Protein AF-A4IIV0-F1 (afdb_monomer)

pLDDT: mean 86.15, std 13.37, range [34.78, 98.44]

Solvent-accessible surface area (backbone atoms only — not comparable to full-atom values): 20382 Å² total; per-residue (Å²): 131,84,82,68,78,73,66,63,40,72,35,41,38,33,24,18,73,42,98,82,43,48,63,58,69,70,79,44,76,85,62,85,69,69,86,63,47,26,29,42,47,72,47,40,45,37,48,67,79,72,49,73,83,56,92,77,46,46,73,43,60,50,19,92,88,70,43,80,33,45,37,32,45,65,36,96,78,57,48,48,29,32,51,27,36,24,62,45,80,90,51,50,28,25,53,47,74,46,77,46,47,58,95,77,60,81,84,59,89,72,54,47,74,43,62,48,20,96,83,75,43,78,32,56,38,34,86,77,49,93,90,56,63,46,31,27,47,27,38,24,59,45,64,86,78,58,46,63,63,38,60,13,27,58,46,77,49,42,40,40,53,88,77,74,46,71,84,55,90,81,41,48,71,41,98,53,66,52,22,63,35,96,75,22,69,56,30,31,51,31,35,24,71,42,68,37,71,57,24,56,47,46,21,40,30,28,73,73,46,57,39,62,85,66,69,46,96,92,56,60,78,65,88,61,51,20,38,72,56,29,77,83,33,13,35,42,36,37,32,49,64,83,56,75,88,73,77,66,45,78,51,74,51,75,48,70,47,98,88,67,50,61,35,30,35,40,29,41,31,41,73,45,83,39,67,71,88,78,54,51,72,69,53,34,53,63,30,62,36,35,39,90,86,77,63,46,77,51,75,71,47,42,40,32,29,38,36,21,43,33,41,34,14,83,51,85,55,54,73,59,48,50,54,49,52,51,48,53,52,52,54,74,79,50,74,91,71,95,66,62,71,63,58,58,53,52,39,55,42,73,66,52,75,62,83,77,135

Organism: Xenopus tropicalis (NCBI:txid8364)

Nearest PDB structures (foldseek):
  4q6u-assembly1_B  TM=2.500E-01  e=9.048E-02  Mycobacterium tuberculosis CDC1551
  5n9b-assembly1_A  TM=3.183E-01  e=1.567E+00  Homo sapiens
  4h5b-assembly1_A  TM=2.742E-01  e=8.580E+00  Deinococcus radiodurans R1 = ATCC 13939 = DSM 20539

InterPro domains:
  IPR001194 cDENN domain [PF02141] (305-357)
  IPR005113 uDENN domain [PF03456] (207-270)
  IPR005113 uDENN domain [SM00800] (164-271)
  IPR023341 MABP domain [PF10240] (37-197)
  IPR023341 MABP domain [PS51498] (36-195)
  IPR037516 Tripartite DENN domain [PS50211] (187-357)
  IPR051696 DENN Domain-Containing GEFs [PTHR12296] (6-357)

Mean predicted aligned error: 12.26 Å

Secondary structure (DSSP, 8-state):
---PPPPS-SEEEEEE--TTPPBTTTGGGGS-----PEEEEEEEEEGGGTPPPPTT-EE--B-TTS-B--TTTT-TT---EEEEEEEESSSPPEEEEEEEETTTSPPPTTEEEE-B-TTS-B---S---TTPPPEEEEEEEPPTT--SSEEEEEEEEEE-GGGT--PPTTPEEEEEES---SSSPP-EEEEEEEEE-TTEEEE--EEEEEESSS--SSSPPPTTHHHHHSTT-EEEEEEETTPPPPPPEEEEEEEE-TTS-EEEEEEEEEEEEPPGGG--HHHHHHTT-B-TTT--B--SEEEEEEEEEEEEESS--HHHHHHHHHHHHHHHHS---SS-HHHHHHHHHHTSPPPP-

Sequence (357 aa):
MEEGLPKLVDYFVVAGLTPASRPLEEENRQRSIRTTELVTDVAVIVKAQGEEVPQGFTCIETTPGGHSADLNSGLLTNQQMYLCYRRGRDKPPITELGVHYDGKEPLRPGFQVIDTTPYSHSANLSSGGPGNQRAFLMFKRAPESMGLNSLGVMDICIINPSKGESTPNTFCRVDRNLNTSMFGPALFLCYKKGTAKTHSLVYEAGVLSRFPSADSETFPLPEMVATFCLPMGATIESWPINTKYHMPVFSTFVLTGASGEKVYGAAIQFHEQYPRGCLSEKQNQSLGLLSVVDKRPVTNKSVQTKKSICVLSHWPFFDVFQKFLTFIYRYSISGPHVLPIEKHISNFMFNVPFPSP

Radius of gyration: 27.71 Å; Cα contacts (8 Å, |Δi|>4): 724; chains: 1; bounding box: 72×42×78 Å

Foldseek 3Di:
DPPPAAWFFQKKFKKFDDPPWDFPVPVCPPPDPDLQFAWADKFKDFVQVVDDADPQKDKAQAFPVRHGPQLAPPAPVNRRMIMIIHGDDPHFAWQDKEKDWPPPDDDDPQKDWRQAGPVRHGQFLDNPDVPDTTMTMMIHGDDPQPAAWRKHWRDKGKDFVVVVDDADPQKDKHPDFSHPHPPDTGIIIITHIDTRGQQKTFIAMDTPDMPPRDADPVGGDDRCVNCVQPVRHKMKAKHFLPHDADDWDKDKDWDADPVRQIKIKIKTKGKDFDDPVVDDLVSCVRNVQADPPPRHGDPRITIIIMMMIMTIHSDHPRVVRVVLNVVLVVVVPDDDDPDDSVVSVCCSGPVDHDDDD

Structure (mmCIF, N/CA/C/O backbone):
data_AF-A4IIV0-F1
#
_entry.id   AF-A4IIV0-F1
#
loop_
_atom_site.group_PDB
_atom_site.id
_atom_site.type_symbol
_atom_site.label_atom_id
_atom_site.label_alt_id
_atom_site.label_comp_id
_atom_site.label_asym_id
_atom_site.label_entity_id
_atom_site.label_seq_id
_atom_site.pdbx_PDB_ins_code
_atom_site.Cartn_x
_atom_site.Cartn_y
_atom_site.Cartn_z
_atom_site.occupancy
_atom_site.B_iso_or_equiv
_atom_site.auth_seq_id
_atom_site.auth_comp_id
_atom_site.auth_asym_id
_atom_site.auth_atom_id
_atom_site.pdbx_PDB_model_num
ATOM 1 N N . MET A 1 1 ? 42.003 -8.850 -28.339 1.00 39.66 1 MET A N 1
ATOM 2 C CA . MET A 1 1 ? 40.717 -8.659 -27.648 1.00 39.66 1 MET A CA 1
ATOM 3 C C . MET A 1 1 ? 40.455 -7.167 -27.733 1.00 39.66 1 MET A C 1
ATOM 5 O O . MET A 1 1 ? 41.141 -6.420 -27.056 1.00 39.66 1 MET A O 1
ATOM 9 N N . GLU A 1 2 ? 39.658 -6.724 -28.708 1.00 37.69 2 GLU A N 1
ATOM 10 C CA . GLU A 1 2 ? 39.300 -5.303 -28.820 1.00 37.69 2 GLU A CA 1
ATOM 11 C C . GLU A 1 2 ? 38.412 -4.961 -27.622 1.00 37.69 2 GLU A C 1
ATOM 13 O O . GLU A 1 2 ? 37.275 -5.423 -27.540 1.00 37.69 2 GLU A O 1
ATOM 18 N N . GLU A 1 3 ? 38.943 -4.202 -26.664 1.00 50.22 3 GLU A N 1
ATOM 19 C CA . GLU A 1 3 ? 38.118 -3.546 -25.655 1.00 50.22 3 GLU A CA 1
ATOM 20 C C . GLU A 1 3 ? 37.252 -2.516 -26.384 1.00 50.22 3 GLU A C 1
ATOM 22 O O . GLU A 1 3 ? 37.713 -1.444 -26.776 1.00 50.22 3 GLU A O 1
ATOM 27 N N . GLY A 1 4 ? 35.999 -2.885 -26.654 1.00 62.72 4 GLY A N 1
ATOM 28 C CA . GLY A 1 4 ? 35.015 -1.958 -27.195 1.00 62.72 4 GLY A CA 1
ATOM 29 C C . GLY A 1 4 ? 34.862 -0.746 -26.276 1.00 62.72 4 GLY A C 1
ATOM 30 O O . GLY A 1 4 ? 35.022 -0.853 -25.061 1.00 62.72 4 GLY A O 1
ATOM 31 N N . LEU A 1 5 ? 34.539 0.410 -26.861 1.00 67.81 5 LEU A N 1
ATOM 32 C CA . LEU A 1 5 ? 34.273 1.646 -26.122 1.00 67.81 5 LEU A CA 1
ATOM 33 C C . LEU A 1 5 ? 33.330 1.392 -24.926 1.00 67.81 5 LEU A C 1
ATOM 35 O O . LEU A 1 5 ? 32.365 0.630 -25.069 1.00 67.81 5 LEU A O 1
ATOM 39 N N . PRO A 1 6 ? 33.571 2.033 -23.765 1.00 76.69 6 PRO A N 1
ATOM 40 C CA . PRO A 1 6 ? 32.752 1.830 -22.578 1.00 76.69 6 PRO A CA 1
ATOM 41 C C . PRO A 1 6 ? 31.295 2.193 -22.873 1.00 76.69 6 PRO A C 1
ATOM 43 O O . PRO A 1 6 ? 30.983 3.299 -23.320 1.00 76.69 6 PRO A O 1
ATOM 46 N N . LYS A 1 7 ? 30.394 1.239 -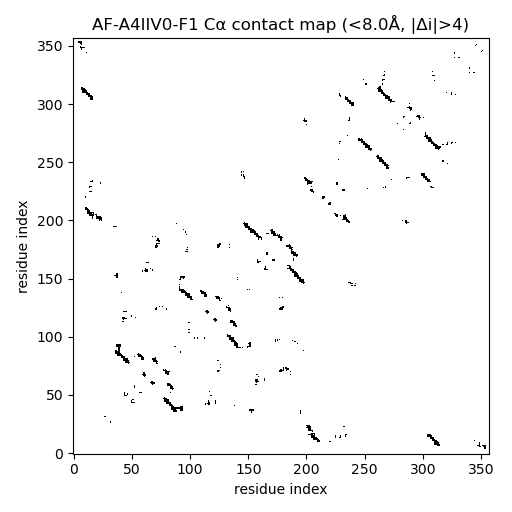22.629 1.00 83.50 7 LYS A N 1
ATOM 47 C CA . LYS A 1 7 ? 28.954 1.420 -22.827 1.00 83.50 7 LYS A CA 1
ATOM 48 C C . LYS A 1 7 ? 28.337 2.096 -21.610 1.00 83.50 7 LYS A C 1
ATOM 50 O O . LYS A 1 7 ? 28.708 1.821 -20.471 1.00 83.50 7 LYS A O 1
ATOM 55 N N . LEU A 1 8 ? 27.360 2.965 -21.863 1.00 90.00 8 LEU A N 1
ATOM 56 C CA . LEU A 1 8 ? 26.635 3.669 -20.807 1.00 90.00 8 LEU A CA 1
ATOM 57 C C . LEU A 1 8 ? 25.627 2.757 -20.093 1.00 90.00 8 LEU A C 1
ATOM 59 O O . LEU A 1 8 ? 25.415 2.897 -18.892 1.00 90.00 8 LEU A O 1
ATOM 63 N N . VAL A 1 9 ? 24.992 1.849 -20.836 1.00 93.19 9 VAL A N 1
ATOM 64 C CA . VAL A 1 9 ? 23.945 0.933 -20.369 1.00 93.19 9 VAL A CA 1
ATOM 65 C C . VAL A 1 9 ? 24.136 -0.415 -21.049 1.00 93.19 9 VAL A C 1
ATOM 67 O O . VAL A 1 9 ? 24.339 -0.479 -22.261 1.00 93.19 9 VAL A O 1
ATOM 70 N N . ASP A 1 10 ? 24.020 -1.481 -20.268 1.00 92.94 10 ASP A N 1
ATOM 71 C CA . ASP A 1 10 ? 24.164 -2.861 -20.721 1.00 92.94 10 ASP A CA 1
ATOM 72 C C . ASP A 1 10 ? 22.821 -3.451 -21.162 1.00 92.94 10 ASP A C 1
ATOM 74 O O . ASP A 1 10 ? 22.730 -4.079 -22.216 1.00 92.94 10 ASP A O 1
ATOM 78 N N . TYR A 1 11 ? 21.759 -3.186 -20.393 1.00 96.00 11 TYR A N 1
ATOM 79 C CA . TYR A 1 11 ? 20.408 -3.665 -20.684 1.00 96.00 11 TYR A CA 1
ATOM 80 C C . TYR A 1 11 ? 19.351 -2.595 -20.442 1.00 96.00 11 TYR A C 1
ATOM 82 O O . TYR A 1 11 ? 19.402 -1.862 -19.457 1.00 96.00 11 TYR A O 1
ATOM 90 N N . PHE A 1 12 ? 18.335 -2.586 -21.296 1.00 97.81 12 PHE A N 1
ATOM 91 C CA . PHE A 1 12 ? 17.024 -2.010 -21.047 1.00 97.81 12 PHE A CA 1
ATOM 92 C C . PHE A 1 12 ? 16.024 -3.151 -20.831 1.00 97.81 12 PHE A C 1
ATOM 94 O O . PHE A 1 12 ? 15.940 -4.073 -21.641 1.00 97.81 12 PHE A O 1
ATOM 101 N N . VAL A 1 13 ? 15.261 -3.108 -19.744 1.00 98.12 13 VAL A N 1
ATOM 102 C CA . VAL A 1 13 ? 14.348 -4.177 -19.324 1.00 98.12 13 VAL A CA 1
ATOM 103 C C . VAL A 1 13 ? 12.967 -3.597 -19.065 1.00 98.12 13 VAL A C 1
ATOM 105 O O . VAL A 1 13 ? 12.825 -2.577 -18.394 1.00 98.12 13 VAL A O 1
ATOM 108 N N . VAL A 1 14 ? 11.938 -4.280 -19.552 1.00 98.19 14 VAL A N 1
ATOM 109 C CA . VAL A 1 14 ? 10.550 -4.061 -19.151 1.00 98.19 14 VAL A CA 1
ATOM 110 C C . VAL A 1 14 ? 10.150 -5.217 -18.246 1.00 98.19 14 VAL A C 1
ATOM 112 O O . VAL A 1 14 ? 10.202 -6.375 -18.655 1.00 98.19 14 VAL A O 1
ATOM 115 N N . ALA A 1 15 ? 9.750 -4.917 -17.017 1.00 98.06 15 ALA A N 1
ATOM 116 C CA . ALA A 1 15 ? 9.327 -5.892 -16.021 1.00 98.06 15 ALA A CA 1
ATOM 117 C C . ALA A 1 15 ? 7.849 -5.703 -15.654 1.00 98.06 15 ALA A C 1
ATOM 119 O O . ALA A 1 15 ? 7.322 -4.586 -15.663 1.00 98.06 15 ALA A O 1
ATOM 120 N N . GLY A 1 16 ? 7.169 -6.796 -15.319 1.00 97.25 16 GLY A N 1
ATOM 121 C CA . GLY A 1 16 ? 5.756 -6.781 -14.952 1.00 97.25 16 GLY A CA 1
ATOM 122 C C . GLY A 1 16 ? 5.167 -8.179 -14.809 1.00 97.25 16 GLY A C 1
ATOM 123 O O . GLY A 1 16 ? 5.884 -9.147 -14.566 1.00 97.25 16 GLY A O 1
ATOM 124 N N . LEU A 1 17 ? 3.845 -8.271 -14.945 1.00 95.69 17 LEU A N 1
ATOM 125 C CA . LEU A 1 17 ? 3.110 -9.530 -14.874 1.00 95.69 17 LEU A CA 1
ATOM 126 C C . LEU A 1 17 ? 3.269 -10.334 -16.172 1.00 95.69 17 LEU A C 1
ATOM 128 O O . LEU A 1 17 ? 2.838 -9.878 -17.230 1.00 95.69 17 LEU A O 1
ATOM 132 N N . THR A 1 18 ? 3.819 -11.544 -16.085 1.00 94.12 18 THR A N 1
ATOM 133 C CA . THR A 1 18 ? 3.983 -12.457 -17.228 1.00 94.12 18 THR A CA 1
ATOM 134 C C . THR A 1 18 ? 2.976 -13.612 -17.168 1.00 94.12 18 THR A C 1
ATOM 136 O O . THR A 1 18 ? 2.451 -13.904 -16.094 1.00 94.12 18 THR A O 1
ATOM 139 N N . PRO A 1 19 ? 2.733 -14.339 -18.276 1.00 90.50 19 PRO A N 1
ATOM 140 C CA . PRO A 1 19 ? 1.910 -15.552 -18.246 1.00 90.50 19 PRO A CA 1
ATOM 141 C C . PRO A 1 19 ? 2.444 -16.658 -17.318 1.00 90.50 19 PRO A C 1
ATOM 143 O O . PRO A 1 19 ? 1.670 -17.500 -16.876 1.00 90.50 19 PRO A O 1
ATOM 146 N N . ALA A 1 20 ? 3.750 -16.663 -17.026 1.00 90.44 20 ALA A N 1
ATOM 147 C CA . ALA A 1 20 ? 4.394 -17.628 -16.133 1.00 90.44 20 ALA A CA 1
ATOM 148 C C . ALA A 1 20 ? 4.457 -17.159 -14.665 1.00 90.44 20 ALA A C 1
ATOM 150 O O . ALA A 1 20 ? 4.888 -17.923 -13.801 1.00 90.44 20 ALA A O 1
ATOM 151 N N . SER A 1 21 ? 4.047 -15.918 -14.377 1.00 91.94 21 SER A N 1
ATOM 152 C CA . SER A 1 21 ? 4.119 -15.329 -13.040 1.00 91.94 21 SER A CA 1
ATOM 153 C C . SER A 1 21 ? 3.216 -16.071 -12.055 1.00 91.94 21 SER A C 1
ATOM 155 O O . SER A 1 21 ? 2.009 -16.206 -12.276 1.00 91.94 21 SER A O 1
ATOM 157 N N . ARG A 1 22 ? 3.785 -16.509 -10.931 1.00 91.19 22 ARG A N 1
ATOM 158 C CA . ARG A 1 22 ? 3.051 -17.238 -9.890 1.00 91.19 22 ARG A CA 1
ATOM 159 C C . ARG A 1 22 ? 2.418 -16.276 -8.879 1.00 91.19 22 ARG A C 1
ATOM 161 O O . ARG A 1 22 ? 3.009 -15.230 -8.600 1.00 91.19 22 ARG A O 1
ATOM 168 N N . PRO A 1 23 ? 1.230 -16.584 -8.325 1.00 88.44 23 PRO A N 1
ATOM 169 C CA . PRO A 1 23 ? 0.660 -15.806 -7.230 1.00 88.44 23 PRO A CA 1
ATOM 170 C C . PRO A 1 23 ? 1.548 -15.892 -5.982 1.00 88.44 23 PRO A C 1
ATOM 172 O O . PRO A 1 23 ? 1.809 -16.981 -5.478 1.00 88.44 23 PRO A O 1
ATOM 175 N N . LEU A 1 24 ? 1.950 -14.747 -5.428 1.00 78.56 24 LEU A N 1
ATOM 176 C CA . LEU A 1 24 ? 2.744 -14.700 -4.189 1.00 78.56 24 LEU A CA 1
ATOM 177 C C . LEU A 1 24 ? 1.897 -14.967 -2.928 1.00 78.56 24 LEU A C 1
ATOM 179 O O . LEU A 1 24 ? 2.427 -15.224 -1.848 1.00 78.56 24 LEU A O 1
ATOM 183 N N . GLU A 1 25 ? 0.568 -14.916 -3.046 1.00 62.84 25 GLU A N 1
ATOM 184 C CA . GLU A 1 25 ? -0.368 -15.117 -1.932 1.00 62.84 25 GLU A CA 1
ATOM 185 C C . GLU A 1 25 ? -0.607 -16.601 -1.579 1.00 62.84 25 GLU A C 1
ATOM 187 O O . GLU A 1 25 ? -1.121 -16.890 -0.495 1.00 62.84 25 GLU A O 1
ATOM 192 N N . GLU A 1 26 ? -0.223 -17.554 -2.442 1.00 50.47 26 GLU A N 1
ATOM 193 C CA . GLU A 1 26 ? -0.433 -18.992 -2.192 1.00 50.47 26 GLU A CA 1
ATOM 194 C C . GLU A 1 26 ? 0.666 -19.635 -1.326 1.00 50.47 26 GLU A C 1
ATOM 196 O O . GLU A 1 26 ? 0.340 -20.462 -0.474 1.00 50.47 26 GLU A O 1
ATOM 201 N N . GLU A 1 27 ? 1.929 -19.204 -1.425 1.00 41.16 27 GLU A N 1
ATOM 202 C CA . GLU A 1 27 ? 3.028 -19.755 -0.605 1.00 41.16 27 GLU A CA 1
ATO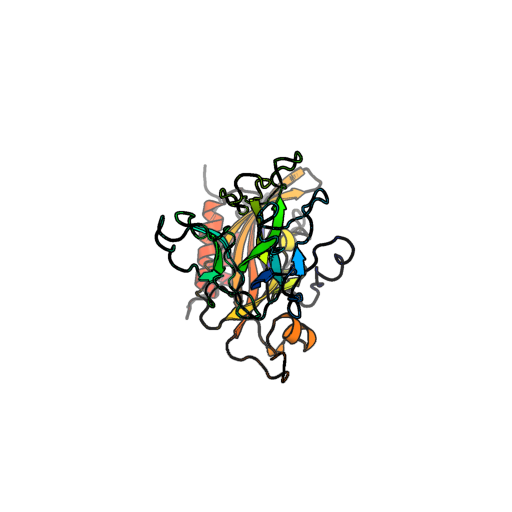M 203 C C . GLU A 1 27 ? 3.045 -19.237 0.846 1.00 41.16 27 GLU A C 1
ATOM 205 O O . GLU A 1 27 ? 3.601 -19.877 1.737 1.00 41.16 27 GLU A O 1
ATOM 210 N N . ASN A 1 28 ? 2.394 -18.104 1.133 1.00 37.72 28 ASN A N 1
ATOM 211 C CA . ASN A 1 28 ? 2.503 -17.424 2.431 1.00 37.72 28 ASN A CA 1
ATOM 212 C C . ASN A 1 28 ? 1.355 -17.704 3.418 1.00 37.72 28 ASN A C 1
ATOM 214 O O . ASN A 1 28 ? 1.280 -17.089 4.488 1.00 37.72 28 ASN A O 1
ATOM 218 N N . ARG A 1 29 ? 0.476 -18.677 3.132 1.00 42.03 29 ARG A N 1
ATOM 219 C CA . ARG A 1 29 ? -0.585 -19.090 4.077 1.00 42.03 29 ARG A CA 1
ATOM 220 C C . ARG A 1 29 ? -0.047 -19.653 5.402 1.00 42.03 29 ARG A C 1
ATOM 222 O O . ARG A 1 29 ? -0.801 -19.723 6.369 1.00 42.03 29 ARG A O 1
ATOM 229 N N . GLN A 1 30 ? 1.243 -19.990 5.483 1.00 34.78 30 GLN A N 1
ATOM 230 C CA . GLN A 1 30 ? 1.899 -20.492 6.699 1.00 34.78 30 GLN A CA 1
ATOM 231 C C . GLN A 1 30 ? 2.618 -19.430 7.552 1.00 34.78 30 GLN A C 1
ATOM 233 O O . GLN A 1 30 ? 3.097 -19.766 8.635 1.00 34.78 30 GLN A O 1
ATOM 238 N N . ARG A 1 31 ? 2.630 -18.144 7.166 1.00 35.25 31 ARG A N 1
ATOM 239 C CA . ARG A 1 31 ? 3.124 -17.043 8.023 1.00 35.25 31 ARG A CA 1
ATOM 240 C C . ARG A 1 31 ? 2.181 -15.836 8.010 1.00 35.25 31 ARG A C 1
ATOM 242 O O . ARG A 1 31 ? 2.456 -14.807 7.414 1.00 35.25 31 ARG A O 1
ATOM 249 N N . SER A 1 32 ? 1.040 -15.997 8.682 1.00 36.38 32 SER A N 1
ATOM 250 C CA . SER A 1 32 ? 0.237 -14.962 9.365 1.00 36.38 32 SER A CA 1
ATOM 251 C C . SER A 1 32 ? 0.272 -13.499 8.863 1.00 36.38 32 SER A C 1
ATOM 253 O O . SER A 1 32 ? 0.340 -12.579 9.678 1.00 36.38 32 SER A O 1
ATOM 255 N N . ILE A 1 33 ? 0.106 -13.242 7.568 1.00 38.50 33 ILE A N 1
ATOM 256 C CA . ILE A 1 33 ? -0.537 -12.005 7.109 1.00 38.50 33 ILE A CA 1
ATOM 257 C C . ILE A 1 33 ? -1.922 -12.423 6.636 1.00 38.50 33 ILE A C 1
ATOM 259 O O . ILE A 1 33 ? -2.171 -12.630 5.452 1.00 38.50 33 ILE A O 1
ATOM 263 N N . ARG A 1 34 ? -2.847 -12.599 7.591 1.00 41.34 34 ARG A N 1
ATOM 264 C CA . ARG A 1 34 ? -4.269 -12.512 7.242 1.00 41.34 34 ARG A CA 1
ATOM 265 C C . ARG A 1 34 ? -4.421 -11.185 6.505 1.00 41.34 34 ARG A C 1
ATOM 267 O O . ARG A 1 34 ? -3.873 -10.184 6.959 1.00 41.34 34 ARG A O 1
ATOM 274 N N . THR A 1 35 ? -5.118 -11.165 5.377 1.00 48.03 35 THR A N 1
ATOM 275 C CA . THR A 1 35 ? -5.593 -9.921 4.768 1.00 48.03 35 THR A CA 1
ATOM 276 C C . THR A 1 35 ? -6.444 -9.198 5.814 1.00 48.03 35 THR A C 1
ATOM 278 O O . THR A 1 35 ? -7.639 -9.468 5.917 1.00 48.03 35 THR A O 1
ATOM 281 N N . THR A 1 36 ? -5.823 -8.386 6.673 1.00 61.62 36 THR A N 1
ATOM 282 C CA . THR A 1 36 ? -6.491 -7.784 7.825 1.00 61.62 36 THR A CA 1
ATOM 283 C C . THR A 1 36 ? -7.440 -6.738 7.288 1.00 61.62 36 THR A C 1
ATOM 285 O O . THR A 1 36 ? -7.030 -5.662 6.854 1.00 61.62 36 THR A O 1
ATOM 288 N N . GLU A 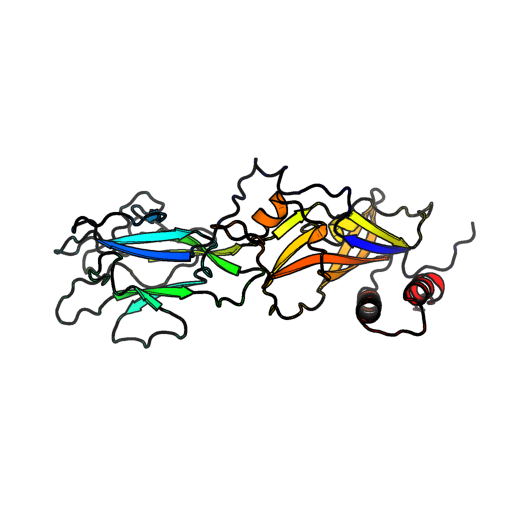1 37 ? -8.717 -7.090 7.258 1.00 76.25 37 GLU A N 1
ATOM 289 C CA . GLU A 1 37 ? -9.779 -6.136 7.010 1.00 76.25 37 GLU A CA 1
ATOM 290 C C . GLU A 1 37 ? -9.647 -4.986 8.009 1.00 76.25 37 GLU A C 1
ATOM 292 O O . GLU A 1 37 ? -9.386 -5.191 9.198 1.00 76.25 37 GLU A O 1
ATOM 297 N N . LEU A 1 38 ? -9.765 -3.762 7.508 1.00 87.62 38 LEU A N 1
ATOM 298 C CA . LEU A 1 38 ? -9.698 -2.581 8.352 1.00 87.62 38 LEU A CA 1
ATOM 299 C C . LEU A 1 38 ? -10.998 -2.452 9.136 1.00 87.62 38 LEU A C 1
ATOM 301 O O . LEU A 1 38 ? -12.050 -2.937 8.717 1.00 87.62 38 LEU A O 1
ATOM 305 N N . VAL A 1 39 ? -10.923 -1.777 10.276 1.00 92.81 39 VAL A N 1
ATOM 306 C CA . VAL A 1 39 ? -12.102 -1.449 11.067 1.00 92.81 39 VAL A CA 1
ATOM 307 C C . VAL A 1 39 ? -12.968 -0.484 10.263 1.00 92.81 39 VAL A C 1
ATOM 309 O O . VAL A 1 39 ? -12.542 0.623 9.926 1.00 92.81 39 VAL A O 1
ATOM 312 N N . THR A 1 40 ? -14.186 -0.912 9.951 1.00 91.75 40 THR A N 1
ATOM 313 C CA . THR A 1 40 ? -15.182 -0.112 9.239 1.00 91.75 40 THR A CA 1
ATOM 314 C C . THR A 1 40 ? -16.178 0.515 10.191 1.00 91.75 40 THR A C 1
ATOM 316 O O . THR A 1 40 ? -16.709 1.570 9.875 1.00 91.75 40 THR A O 1
ATOM 319 N N . ASP A 1 41 ? -16.456 -0.080 11.347 1.00 95.06 41 ASP A N 1
ATOM 320 C CA . ASP A 1 41 ? -17.429 0.473 12.288 1.00 95.06 41 ASP A CA 1
ATOM 321 C C . ASP A 1 41 ? -16.969 0.269 13.727 1.00 95.06 41 ASP A C 1
ATOM 323 O O . ASP A 1 41 ? -16.248 -0.678 14.045 1.00 95.06 41 ASP A O 1
ATOM 327 N N . VAL A 1 42 ? -17.406 1.178 14.591 1.00 97.69 42 VAL A N 1
ATOM 328 C CA . VAL A 1 42 ? -17.235 1.128 16.042 1.00 97.69 42 VAL A CA 1
ATOM 329 C C . VAL A 1 42 ? -18.576 1.441 16.689 1.00 97.69 42 VAL A C 1
ATOM 331 O O . VAL A 1 42 ? -19.352 2.226 16.148 1.00 97.69 42 VAL A O 1
ATOM 334 N N . ALA A 1 43 ? -18.851 0.815 17.824 1.00 97.44 43 ALA A N 1
ATOM 335 C CA . ALA A 1 43 ? -20.073 1.007 18.591 1.00 97.44 43 ALA A CA 1
ATOM 336 C C . ALA A 1 43 ? -19.778 0.861 20.085 1.00 97.44 43 ALA A C 1
ATOM 338 O O . ALA A 1 43 ? -18.804 0.214 20.466 1.00 97.44 43 ALA A O 1
ATOM 339 N N . VAL A 1 44 ? -20.630 1.433 20.928 1.00 97.06 44 VAL A N 1
ATOM 340 C CA . VAL A 1 44 ? -20.626 1.185 22.375 1.00 97.06 44 VAL A CA 1
ATOM 341 C C . VAL A 1 44 ? -21.878 0.396 22.717 1.00 97.06 44 VAL A C 1
ATOM 343 O O . VAL A 1 44 ? -22.942 0.699 22.180 1.00 97.06 44 VAL A O 1
ATOM 346 N N . ILE A 1 45 ? -21.739 -0.601 23.587 1.00 97.00 45 ILE A N 1
ATOM 347 C CA . ILE A 1 45 ? -22.869 -1.342 24.155 1.00 97.00 45 ILE A CA 1
ATOM 348 C C . ILE A 1 45 ? -22.900 -1.208 25.676 1.00 97.00 45 ILE A C 1
ATOM 350 O O . ILE A 1 45 ? -21.859 -0.998 26.304 1.00 97.00 45 ILE A O 1
ATOM 354 N N . VAL A 1 46 ? -24.086 -1.367 26.254 1.00 95.31 46 VAL A N 1
ATOM 355 C CA . VAL A 1 46 ? -24.369 -1.286 27.691 1.00 95.31 46 VAL A CA 1
ATOM 356 C C . VAL A 1 46 ? -24.880 -2.645 28.172 1.00 95.31 46 VAL A C 1
ATOM 358 O O . VAL A 1 46 ? -26.081 -2.926 28.153 1.00 95.31 46 VAL A O 1
ATOM 361 N N . LYS A 1 47 ? -23.968 -3.514 28.621 1.00 93.88 47 LYS A N 1
ATOM 362 C CA . LYS A 1 47 ? -24.322 -4.898 28.983 1.00 93.88 47 LYS A CA 1
ATOM 363 C C . LYS A 1 47 ? -25.282 -4.981 30.170 1.00 93.88 47 LYS A C 1
ATOM 365 O O . LYS A 1 47 ? -26.135 -5.864 30.189 1.00 93.88 47 LYS A O 1
ATOM 370 N N . ALA A 1 48 ? -25.213 -4.042 31.118 1.00 91.38 48 ALA A N 1
ATOM 371 C CA . ALA A 1 48 ? -26.126 -4.027 32.263 1.00 91.38 48 ALA A CA 1
ATOM 372 C C . ALA A 1 48 ? -27.597 -3.785 31.866 1.00 91.38 48 ALA A C 1
ATOM 374 O O . ALA A 1 48 ? -28.495 -4.083 32.648 1.00 91.38 48 ALA A O 1
ATOM 375 N N . GLN A 1 49 ? -27.852 -3.262 30.659 1.00 91.81 49 GLN A N 1
ATOM 376 C CA . GLN A 1 49 ? -29.199 -3.077 30.102 1.00 91.81 49 GLN A CA 1
ATOM 377 C C . GLN A 1 49 ? -29.645 -4.252 29.215 1.00 91.81 49 GLN A C 1
ATOM 379 O O . GLN A 1 49 ? -30.680 -4.166 28.561 1.00 91.81 49 GLN A O 1
ATOM 384 N N . GLY A 1 50 ? -28.888 -5.354 29.191 1.00 92.88 50 GLY A N 1
ATOM 385 C CA . GLY A 1 50 ? -29.192 -6.525 28.369 1.00 92.88 50 GLY A CA 1
ATOM 386 C C . GLY A 1 50 ? -28.835 -6.359 26.890 1.00 92.88 50 GLY A C 1
ATOM 387 O O . GLY A 1 50 ? -29.319 -7.126 26.064 1.00 92.88 50 GLY A O 1
ATOM 388 N N . GLU A 1 51 ? -28.009 -5.370 26.535 1.00 96.81 51 GLU A N 1
ATOM 389 C CA . GLU A 1 51 ? -27.556 -5.191 25.155 1.00 96.81 51 GLU A CA 1
ATOM 390 C C . GLU A 1 51 ? -26.556 -6.281 24.740 1.00 96.81 51 GLU A C 1
ATOM 392 O O . GLU A 1 51 ? -25.560 -6.533 25.426 1.00 96.81 51 GLU A O 1
ATOM 397 N N . GLU A 1 52 ? -26.786 -6.886 23.573 1.00 96.31 52 GLU A N 1
ATOM 398 C CA . GLU A 1 52 ? -25.890 -7.882 22.982 1.00 96.31 52 GLU A CA 1
ATOM 399 C C . GLU A 1 52 ? -24.932 -7.265 21.953 1.00 96.31 52 GLU A C 1
ATOM 401 O O . GLU A 1 52 ? -25.186 -6.203 21.376 1.00 96.31 52 GLU A O 1
ATOM 406 N N . VAL A 1 53 ? -23.823 -7.958 21.679 1.00 97.00 53 VAL A N 1
ATOM 407 C CA .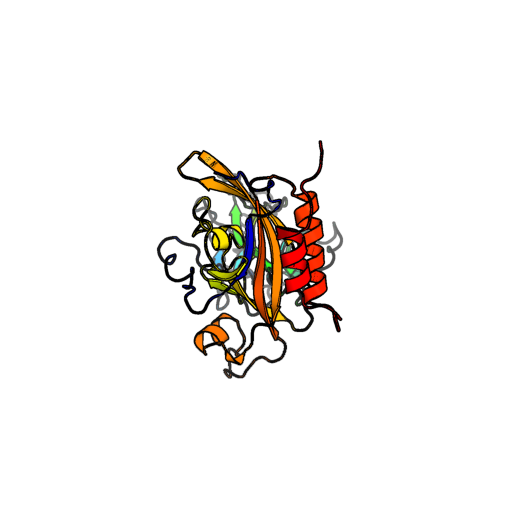 VAL A 1 53 ? -22.860 -7.546 20.648 1.00 97.00 53 VAL A CA 1
ATOM 408 C C . VAL A 1 53 ? -23.537 -7.599 19.269 1.00 97.00 53 VAL A C 1
ATOM 410 O O . VAL A 1 53 ? -24.013 -8.667 18.881 1.00 97.00 53 VAL A O 1
ATOM 413 N N . PRO A 1 54 ? -23.567 -6.496 18.492 1.00 94.94 54 PRO A N 1
ATOM 414 C CA . PRO A 1 54 ? -24.223 -6.491 17.187 1.00 94.94 54 PRO A CA 1
ATOM 415 C C . PRO A 1 54 ? -23.614 -7.509 16.215 1.00 94.94 54 PRO A C 1
ATOM 417 O O . PRO A 1 54 ? -22.421 -7.817 16.271 1.00 94.94 54 PRO A O 1
ATOM 420 N N . GLN A 1 55 ? -24.414 -7.989 15.261 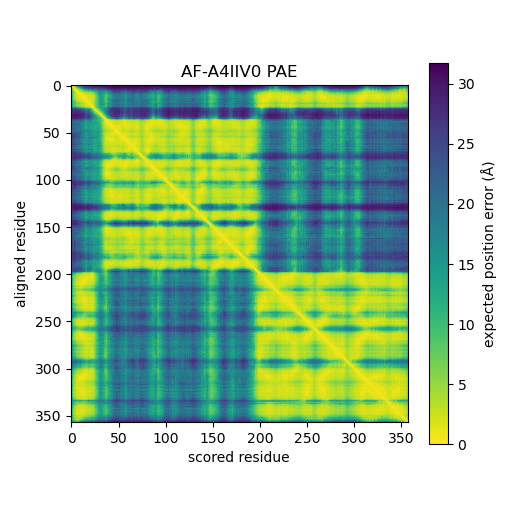1.00 91.44 55 GLN A N 1
ATOM 421 C CA . GLN A 1 55 ? -23.965 -8.988 14.289 1.00 91.44 55 GLN A CA 1
ATOM 422 C C . GLN A 1 55 ? -22.704 -8.530 13.534 1.00 91.44 55 GLN A C 1
ATOM 424 O O . GLN A 1 55 ? -22.657 -7.451 12.942 1.00 91.44 55 GLN A O 1
ATOM 429 N N . GLY A 1 56 ? -21.673 -9.380 13.539 1.00 88.88 56 GLY A N 1
ATOM 430 C CA . GLY A 1 56 ? -20.390 -9.120 12.880 1.00 88.88 56 GLY A CA 1
ATOM 431 C C . GLY A 1 56 ? -19.430 -8.223 13.669 1.00 88.88 56 GLY A C 1
ATOM 432 O O . GLY A 1 56 ? -18.302 -8.023 13.219 1.00 88.88 56 GLY A O 1
ATOM 433 N N . PHE A 1 57 ? -19.827 -7.700 14.832 1.00 95.94 57 PHE A N 1
ATOM 434 C CA . PHE A 1 57 ? -18.937 -6.939 15.706 1.00 95.94 57 PHE A CA 1
ATOM 435 C C . PHE A 1 57 ? -18.153 -7.858 16.648 1.00 95.94 57 PHE A C 1
ATOM 437 O O . PHE A 1 57 ? -18.557 -8.968 16.979 1.00 95.94 57 PHE A O 1
ATOM 444 N N . THR A 1 58 ? -17.005 -7.366 17.094 1.00 96.38 58 THR A N 1
ATOM 445 C CA . THR A 1 58 ? -16.187 -7.936 18.162 1.00 96.38 58 THR A CA 1
ATOM 446 C C . THR A 1 58 ? -16.181 -6.962 19.331 1.00 96.38 58 THR A C 1
ATOM 448 O O . THR A 1 58 ? -15.866 -5.786 19.150 1.00 96.38 58 THR A O 1
ATOM 451 N N . CYS A 1 59 ? -16.529 -7.449 20.520 1.00 97.44 59 CYS A N 1
ATOM 452 C CA . CYS A 1 59 ? -16.518 -6.674 21.758 1.00 97.44 59 CYS A CA 1
ATOM 453 C C . CYS A 1 59 ? -15.150 -6.767 22.445 1.00 97.44 59 CYS A C 1
ATOM 455 O O . CYS A 1 59 ? -14.589 -7.855 22.572 1.00 97.44 59 CYS A O 1
ATOM 457 N N . ILE A 1 60 ? -14.616 -5.633 22.898 1.00 97.19 60 ILE A N 1
ATOM 458 C CA . ILE A 1 60 ? -13.394 -5.571 23.705 1.00 97.19 60 ILE A CA 1
ATOM 459 C C . ILE A 1 60 ? -13.804 -5.643 25.175 1.00 97.19 60 ILE A C 1
ATOM 461 O O . ILE A 1 60 ? -14.103 -4.627 25.794 1.00 97.19 60 ILE A O 1
ATOM 465 N N . GLU A 1 61 ? -13.850 -6.855 25.722 1.00 95.44 61 GLU A N 1
ATOM 466 C CA . GLU A 1 61 ? -14.251 -7.084 27.119 1.00 95.44 61 GLU A CA 1
ATOM 467 C C . GLU A 1 61 ? -13.078 -7.009 28.092 1.00 95.44 61 GLU A C 1
ATOM 469 O O . GLU A 1 61 ? -13.251 -6.638 29.255 1.00 95.44 61 GLU A O 1
ATOM 474 N N . THR A 1 62 ? -11.879 -7.332 27.607 1.00 96.06 62 THR A N 1
ATOM 475 C CA . THR A 1 62 ? -10.661 -7.367 28.407 1.00 96.06 62 THR A CA 1
ATOM 476 C C . THR A 1 62 ? -9.539 -6.559 27.773 1.00 96.06 62 THR A C 1
ATOM 478 O O . THR A 1 62 ? -9.400 -6.498 26.549 1.00 96.06 62 THR A O 1
ATOM 481 N N . THR A 1 63 ? -8.701 -5.967 28.617 1.00 96.00 63 THR A N 1
ATOM 482 C CA . THR A 1 63 ? -7.431 -5.359 28.222 1.00 96.00 63 THR A CA 1
ATOM 483 C C . THR A 1 63 ? -6.430 -6.437 27.776 1.00 96.00 63 THR A C 1
ATOM 485 O O . THR A 1 63 ? -6.627 -7.622 28.070 1.00 96.00 63 THR A O 1
ATOM 488 N N . PRO A 1 64 ? -5.317 -6.075 27.107 1.00 93.06 64 PRO A N 1
ATOM 489 C CA . PRO A 1 64 ? -4.260 -7.028 26.759 1.00 93.06 64 PRO A CA 1
ATOM 490 C C . PRO A 1 64 ? -3.672 -7.789 27.958 1.00 93.06 64 PRO A C 1
ATOM 492 O O . PRO A 1 64 ? -3.214 -8.915 27.791 1.00 93.06 64 PRO A O 1
ATOM 495 N N . GLY A 1 65 ? -3.693 -7.194 29.157 1.00 92.00 65 GLY A N 1
ATOM 496 C CA . GLY A 1 65 ? -3.270 -7.842 30.402 1.00 92.00 65 GLY A CA 1
ATOM 497 C C . GLY A 1 65 ? -4.343 -8.713 31.066 1.00 92.00 65 GLY A C 1
ATOM 498 O O . GLY A 1 65 ? -4.099 -9.228 32.152 1.00 92.00 65 GLY A O 1
ATOM 499 N N . GLY A 1 66 ? -5.520 -8.877 30.450 1.00 93.69 66 GLY A N 1
ATOM 500 C CA . GLY A 1 66 ? -6.613 -9.710 30.966 1.00 93.69 66 GLY A CA 1
ATOM 501 C C . GLY A 1 66 ? -7.512 -9.032 32.006 1.00 93.69 66 GLY A C 1
ATOM 502 O O . GLY A 1 66 ? -8.312 -9.705 32.651 1.00 93.69 66 GLY A O 1
ATOM 503 N N . HIS A 1 67 ? -7.409 -7.713 32.187 1.00 93.81 67 HIS A N 1
ATOM 504 C CA . HIS A 1 67 ? -8.266 -6.953 33.101 1.00 93.81 67 HIS A CA 1
ATOM 505 C C . HIS A 1 67 ? -9.567 -6.531 32.412 1.00 93.81 67 HIS A C 1
ATOM 507 O O . HIS A 1 67 ? -9.616 -6.467 31.191 1.00 93.81 67 HIS A O 1
ATOM 513 N N . SER A 1 68 ? -10.618 -6.195 33.168 1.00 93.12 68 SER A N 1
ATOM 514 C CA . SER A 1 68 ? -11.862 -5.672 32.579 1.00 93.12 68 SER A CA 1
ATOM 515 C C . SER A 1 68 ? -11.607 -4.390 31.775 1.00 93.12 68 SER A C 1
ATOM 517 O O . SER A 1 68 ? -10.948 -3.470 32.266 1.00 93.12 68 SER A O 1
ATOM 519 N N . ALA A 1 69 ? -12.159 -4.326 30.562 1.00 93.69 69 ALA A N 1
ATOM 520 C CA . ALA A 1 69 ? -12.177 -3.141 29.705 1.00 93.69 69 ALA A CA 1
ATOM 521 C C . ALA A 1 69 ? -13.492 -2.343 29.825 1.00 93.69 69 ALA A C 1
ATOM 523 O O . ALA A 1 69 ? -13.849 -1.604 28.908 1.00 93.69 69 ALA A O 1
ATOM 524 N N . ASP A 1 70 ? -14.210 -2.495 30.943 1.00 93.12 70 ASP A N 1
ATOM 525 C CA . ASP A 1 70 ? -15.414 -1.721 31.249 1.00 93.12 70 ASP A CA 1
ATOM 526 C C . ASP A 1 70 ? -15.093 -0.220 31.337 1.00 93.12 70 ASP A C 1
ATOM 528 O O . ASP A 1 70 ? -14.432 0.256 32.269 1.00 93.12 70 ASP A O 1
ATOM 532 N N . LEU A 1 71 ? -15.584 0.522 30.344 1.00 90.06 71 LEU A N 1
ATOM 533 C CA . LEU A 1 71 ? -15.282 1.931 30.109 1.00 90.06 71 LEU A CA 1
ATOM 534 C C . LEU A 1 71 ? -15.800 2.849 31.214 1.00 90.06 71 LEU A C 1
ATOM 536 O O . LEU A 1 71 ? -15.325 3.978 31.323 1.00 90.06 71 LEU A O 1
ATOM 540 N N . ASN A 1 72 ? -16.741 2.379 32.032 1.00 86.50 72 ASN A N 1
ATOM 541 C CA . ASN A 1 72 ? -17.312 3.157 33.122 1.00 86.50 72 ASN A CA 1
ATOM 542 C C . ASN A 1 72 ? -17.255 2.428 34.476 1.00 86.50 72 ASN A C 1
ATOM 544 O O . ASN A 1 72 ? -18.023 2.725 35.398 1.00 86.50 72 ASN A O 1
ATOM 548 N N . SER A 1 73 ? -16.275 1.527 34.619 1.00 81.50 73 SER A N 1
ATOM 549 C CA . SER A 1 73 ? -15.985 0.818 35.864 1.00 81.50 73 SER A CA 1
ATOM 550 C C . SER A 1 73 ? -15.836 1.781 37.046 1.00 81.50 73 SER A C 1
ATOM 552 O O . SER A 1 73 ? -15.075 2.750 36.998 1.00 81.50 73 SER A O 1
ATOM 554 N N . GLY A 1 74 ? -16.489 1.466 38.163 1.00 71.50 74 GLY A N 1
ATOM 555 C CA . GLY A 1 74 ? -16.413 2.269 39.387 1.00 71.50 74 GLY A CA 1
ATOM 556 C C . GLY A 1 74 ? -17.373 3.460 39.417 1.00 71.50 74 GLY A C 1
ATOM 557 O O . GLY A 1 74 ? -17.248 4.311 40.297 1.00 71.50 74 GLY A O 1
ATOM 558 N N . LEU A 1 75 ? -18.321 3.555 38.481 1.00 69.81 75 LEU A N 1
ATOM 559 C CA . LEU A 1 75 ? -19.516 4.380 38.654 1.00 69.81 75 LEU A CA 1
ATOM 560 C C . LEU A 1 75 ? -20.566 3.645 39.494 1.00 69.81 75 LEU A C 1
ATOM 562 O O . LEU A 1 75 ? -20.770 2.445 39.331 1.00 69.81 75 LEU A O 1
ATOM 566 N N . LEU A 1 76 ? -21.296 4.384 40.336 1.00 66.69 76 LEU A N 1
ATOM 567 C CA . LEU A 1 76 ? -22.407 3.847 41.141 1.00 66.69 76 LEU A CA 1
ATOM 568 C C . LEU A 1 76 ? -23.509 3.204 40.283 1.00 66.69 76 LEU A C 1
ATOM 570 O O . LEU A 1 76 ? -24.202 2.304 40.741 1.00 66.69 76 LEU A O 1
ATOM 574 N N . THR A 1 77 ? -23.665 3.666 39.042 1.00 69.00 77 THR A N 1
ATOM 575 C CA . THR A 1 77 ? -24.670 3.182 38.089 1.00 69.00 77 THR A CA 1
ATOM 576 C C . THR A 1 77 ? -24.307 1.844 37.439 1.00 69.00 77 THR A C 1
ATOM 578 O O . THR A 1 77 ? -25.183 1.258 36.812 1.00 69.00 77 THR A O 1
ATOM 581 N N . ASN A 1 78 ? -23.053 1.377 37.571 1.00 74.75 78 ASN A N 1
ATOM 582 C CA . ASN A 1 78 ? -22.517 0.109 37.048 1.00 74.75 78 ASN A CA 1
ATOM 583 C C . ASN A 1 78 ? -23.108 -0.315 35.686 1.00 74.75 78 ASN A C 1
ATOM 585 O O . ASN A 1 78 ? -23.656 -1.408 35.555 1.00 74.75 78 ASN A O 1
ATOM 589 N N . GLN A 1 79 ? -23.056 0.566 34.678 1.00 82.69 79 GLN A N 1
ATOM 590 C CA . GLN A 1 79 ? -23.753 0.304 33.409 1.00 82.69 79 GLN A CA 1
ATOM 591 C C . GLN A 1 79 ? -23.025 -0.724 32.524 1.00 82.69 79 GLN A C 1
ATOM 593 O O . GLN A 1 79 ? -23.628 -1.229 31.580 1.00 82.69 79 GLN A O 1
ATOM 598 N N . GLN A 1 80 ? -21.766 -1.060 32.833 1.00 90.88 80 GLN A N 1
ATOM 599 C CA . GLN A 1 80 ? -20.965 -2.053 32.111 1.00 90.88 80 GLN A CA 1
ATOM 600 C C . GLN A 1 80 ? -20.861 -1.721 30.615 1.00 90.88 80 GLN A C 1
ATOM 602 O O . GLN A 1 80 ? -21.437 -2.403 29.758 1.00 90.88 80 GLN A O 1
ATOM 607 N N . MET A 1 81 ? -20.167 -0.621 30.312 1.00 93.69 81 MET A N 1
ATOM 608 C CA . MET A 1 81 ? -20.029 -0.105 28.948 1.00 93.69 81 MET A CA 1
ATOM 609 C C . MET A 1 81 ? -18.803 -0.685 28.247 1.00 93.69 81 MET A C 1
ATOM 611 O O . MET A 1 81 ? -17.691 -0.598 28.764 1.00 93.69 81 MET A O 1
ATOM 615 N N . TYR A 1 82 ? -18.980 -1.201 27.029 1.00 96.12 82 TYR A N 1
ATOM 616 C CA . TYR A 1 82 ? -17.892 -1.816 26.261 1.00 96.12 82 TYR A CA 1
ATOM 617 C C . TYR A 1 82 ? -17.817 -1.302 24.825 1.00 96.12 82 TYR A C 1
ATOM 619 O O . TYR A 1 82 ? -18.834 -1.079 24.165 1.00 96.12 82 TYR A O 1
ATOM 627 N N . LEU A 1 83 ? -16.586 -1.159 24.325 1.00 97.56 83 LEU A N 1
ATOM 628 C CA . LEU A 1 83 ? -16.307 -0.816 22.933 1.00 97.56 83 LEU A CA 1
ATOM 629 C C . LEU A 1 83 ? -16.383 -2.066 22.054 1.00 97.56 83 LEU A C 1
ATOM 631 O O . LEU A 1 83 ? -15.673 -3.047 22.273 1.00 97.56 83 LEU A O 1
ATOM 635 N N . CYS A 1 84 ? -17.195 -1.989 21.011 1.00 97.75 84 CYS A N 1
ATOM 636 C CA . CYS A 1 84 ? -17.287 -2.971 19.945 1.00 97.75 84 CYS A CA 1
ATOM 637 C C . CYS A 1 84 ? -16.746 -2.392 18.638 1.00 97.75 84 CYS A C 1
ATOM 639 O O . CYS A 1 84 ? -16.889 -1.200 18.362 1.00 97.75 84 CYS A O 1
ATOM 641 N N . TYR A 1 85 ? -16.176 -3.237 17.787 1.00 97.25 85 TYR A N 1
ATOM 642 C CA . TYR A 1 85 ? -15.762 -2.840 16.445 1.00 97.25 85 TYR A CA 1
ATOM 643 C C . TYR A 1 85 ? -16.100 -3.916 15.416 1.00 97.25 85 TYR A C 1
ATOM 645 O O . TYR A 1 85 ? -16.162 -5.100 15.737 1.00 97.25 85 TYR A O 1
ATOM 653 N N . ARG A 1 86 ? -16.274 -3.516 14.158 1.00 94.19 86 ARG A N 1
ATOM 654 C CA . ARG A 1 86 ? -16.455 -4.420 13.019 1.00 94.19 86 ARG A CA 1
ATOM 655 C C . ARG A 1 86 ? -15.390 -4.146 11.973 1.00 94.19 86 ARG A C 1
ATOM 657 O O . ARG A 1 86 ? -15.085 -2.990 11.673 1.00 94.19 86 ARG A O 1
ATOM 664 N N . ARG A 1 87 ? -14.834 -5.219 11.418 1.00 88.94 87 ARG A N 1
ATOM 665 C CA . ARG A 1 87 ? -13.937 -5.167 10.264 1.00 88.94 87 ARG A CA 1
ATOM 666 C C . ARG A 1 87 ? -14.709 -5.523 8.997 1.00 88.94 87 ARG A C 1
ATOM 668 O O . ARG A 1 87 ? -15.680 -6.275 9.058 1.00 88.94 87 ARG A O 1
ATOM 675 N N . GLY A 1 88 ? -14.308 -4.941 7.874 1.00 79.56 88 GLY A N 1
ATOM 676 C CA . GLY A 1 88 ? -14.968 -5.204 6.603 1.00 79.56 88 GLY A CA 1
ATOM 677 C C . GLY A 1 88 ? -14.369 -4.437 5.433 1.00 79.56 88 GLY A C 1
ATOM 678 O O . GLY A 1 88 ? -13.359 -3.740 5.551 1.00 79.56 88 GLY A O 1
ATOM 679 N N . ARG A 1 89 ? -15.015 -4.586 4.275 1.00 74.12 89 ARG A N 1
ATOM 680 C CA . ARG A 1 89 ? -14.673 -3.895 3.016 1.00 74.12 89 ARG A CA 1
ATOM 681 C C . ARG A 1 89 ? -15.874 -3.194 2.379 1.00 74.12 89 ARG A C 1
ATOM 683 O O . ARG A 1 89 ? -15.754 -2.618 1.304 1.00 74.12 89 ARG A O 1
ATOM 690 N N . ASP A 1 90 ? -17.029 -3.269 3.030 1.00 71.75 90 ASP A N 1
ATOM 691 C CA . ASP A 1 90 ? -18.307 -2.737 2.561 1.00 71.75 90 ASP A CA 1
ATOM 692 C C . ASP A 1 90 ? -18.430 -1.217 2.745 1.00 71.75 90 ASP A C 1
ATOM 694 O O . ASP A 1 90 ? -19.223 -0.580 2.058 1.00 71.75 90 ASP A O 1
ATOM 698 N N . LYS A 1 91 ? -17.621 -0.622 3.631 1.00 79.31 91 LYS A N 1
ATOM 699 C CA . LYS A 1 91 ? -17.568 0.825 3.884 1.00 79.31 91 LYS A CA 1
ATOM 700 C C . LYS A 1 91 ? -16.121 1.322 3.894 1.00 79.31 91 LYS A C 1
ATOM 702 O O . LYS A 1 91 ? -15.216 0.539 4.195 1.00 79.31 91 LYS A O 1
ATOM 707 N N . PRO A 1 92 ? -15.877 2.625 3.656 1.00 81.81 92 PRO A N 1
ATOM 708 C CA . PRO A 1 92 ? -14.554 3.201 3.859 1.00 81.81 92 PRO A CA 1
ATOM 709 C C . PRO A 1 92 ? -14.095 2.994 5.311 1.00 81.81 92 PRO A C 1
ATOM 711 O O . PRO A 1 92 ? -14.916 3.135 6.228 1.00 81.81 92 PRO A O 1
ATOM 714 N N . PRO A 1 93 ? -12.817 2.667 5.553 1.00 90.00 93 PRO A N 1
ATOM 715 C CA . PRO A 1 93 ? -12.345 2.344 6.890 1.00 90.00 93 PRO A CA 1
ATOM 716 C C . PRO A 1 93 ? -12.291 3.573 7.791 1.00 90.00 93 PRO A C 1
ATOM 718 O O . PRO A 1 93 ? -12.192 4.718 7.341 1.00 90.00 93 PRO A O 1
ATOM 721 N N . ILE A 1 94 ? -12.311 3.324 9.092 1.00 93.56 94 ILE A N 1
ATOM 722 C CA . ILE A 1 94 ? -12.023 4.335 10.100 1.00 93.56 94 ILE A CA 1
ATOM 723 C C . ILE A 1 94 ? -10.529 4.646 10.047 1.00 93.56 94 ILE A C 1
ATOM 725 O O . ILE A 1 94 ? -9.700 3.739 10.064 1.00 93.56 94 ILE A O 1
ATOM 729 N N . THR A 1 95 ? -10.173 5.926 9.980 1.00 92.94 95 THR A N 1
ATOM 730 C CA . THR A 1 95 ? -8.779 6.392 9.921 1.00 92.94 95 THR A CA 1
ATOM 731 C C . THR A 1 95 ? -8.270 6.893 11.263 1.00 92.94 95 THR A C 1
ATOM 733 O O . THR A 1 95 ? -7.061 6.892 11.502 1.00 92.94 95 THR A O 1
ATOM 736 N N . GLU A 1 96 ? -9.169 7.368 12.126 1.00 94.50 96 GLU A N 1
ATOM 737 C CA . GLU A 1 96 ? -8.839 7.928 13.436 1.00 94.50 96 GLU A CA 1
ATOM 738 C C . GLU A 1 96 ? -9.948 7.626 14.444 1.00 94.50 96 GLU A C 1
ATOM 740 O O . GLU A 1 96 ? -11.132 7.672 14.106 1.00 94.50 96 GLU A O 1
ATOM 745 N N . LEU A 1 97 ? -9.546 7.375 15.688 1.00 96.75 97 LEU A N 1
ATOM 746 C CA . LEU A 1 97 ? -10.422 7.254 16.849 1.00 96.75 97 LEU A CA 1
ATOM 747 C C . LEU A 1 97 ? -10.046 8.314 17.886 1.00 96.75 97 LEU A C 1
ATOM 749 O O . LEU A 1 97 ? -8.893 8.754 17.947 1.00 96.75 97 LEU A O 1
ATOM 753 N N . GLY A 1 98 ? -11.010 8.720 18.704 1.00 94.31 98 GLY A N 1
ATOM 754 C CA . GLY A 1 98 ? -10.802 9.703 19.758 1.00 94.31 98 GLY A CA 1
ATOM 755 C C . GLY A 1 98 ? -11.909 9.704 20.805 1.00 94.31 98 GLY A C 1
ATOM 756 O O . GLY A 1 98 ? -12.866 8.937 20.723 1.00 94.31 98 GLY A O 1
ATOM 757 N N . VAL A 1 99 ? -11.771 10.619 21.761 1.00 92.88 99 VAL A N 1
ATOM 758 C CA . VAL A 1 99 ? -12.762 10.910 22.802 1.00 92.88 99 VAL A CA 1
ATOM 759 C C . VAL A 1 99 ? -13.132 12.384 22.701 1.00 92.88 99 VAL A C 1
ATOM 761 O O . VAL A 1 99 ? -12.245 13.237 22.618 1.00 92.88 99 VAL A O 1
ATOM 764 N N . HIS A 1 100 ? -14.427 12.671 22.692 1.00 90.94 100 HIS A N 1
ATOM 765 C CA . HIS A 1 100 ? -14.994 14.009 22.663 1.00 90.94 100 HIS A CA 1
ATOM 766 C C . HIS A 1 100 ? -15.604 14.343 24.027 1.00 90.94 100 HIS A C 1
ATOM 768 O O . HIS A 1 100 ? -16.424 13.577 24.532 1.00 90.94 100 HIS A O 1
ATOM 774 N N . TYR A 1 101 ? -15.211 15.481 24.605 1.00 88.00 101 TYR A N 1
ATOM 775 C CA . TYR A 1 101 ? -15.853 16.042 25.795 1.00 88.00 101 TYR A CA 1
ATOM 776 C C . TYR A 1 101 ? -16.751 17.198 25.379 1.00 88.00 101 TYR A C 1
ATOM 778 O O . TYR A 1 101 ? -16.267 18.217 24.874 1.00 88.00 101 TYR A O 1
ATOM 786 N N . ASP A 1 102 ? -18.046 17.023 25.603 1.00 82.56 102 ASP A N 1
ATOM 787 C CA . ASP A 1 102 ? -19.058 18.006 25.244 1.00 82.56 102 ASP A CA 1
ATOM 788 C C . ASP A 1 102 ? -18.846 19.317 26.027 1.00 82.56 102 ASP A C 1
ATOM 790 O O . ASP A 1 102 ? -18.507 19.308 27.216 1.00 82.56 102 ASP A O 1
ATOM 794 N N . GLY A 1 103 ? -19.001 20.453 25.346 1.00 76.50 103 GLY A N 1
ATOM 795 C CA . GLY A 1 103 ? -18.866 21.797 25.923 1.00 76.50 103 GLY A CA 1
ATOM 796 C C . GLY A 1 103 ? -17.442 22.342 26.122 1.00 76.50 103 GLY A C 1
ATOM 797 O O . GLY A 1 103 ? -17.309 23.507 26.496 1.00 76.50 103 GLY A O 1
ATOM 798 N N . LYS A 1 104 ? -16.374 21.567 25.870 1.00 74.44 104 LYS A N 1
ATOM 799 C CA . LYS A 1 104 ? -14.981 22.044 26.036 1.00 74.44 104 LYS A CA 1
ATOM 800 C C . LYS A 1 104 ? -14.292 22.400 24.719 1.00 74.44 104 LYS A C 1
ATOM 802 O O . LYS A 1 104 ? -13.546 23.373 24.654 1.00 74.44 104 LYS A O 1
ATOM 807 N N . GLU A 1 105 ? -14.515 21.594 23.684 1.00 78.50 105 GLU A N 1
ATOM 808 C CA . GLU A 1 105 ? -13.819 21.696 22.399 1.00 78.50 105 GLU A CA 1
ATOM 809 C C . GLU A 1 105 ? -14.821 21.487 21.252 1.00 78.50 105 GLU A C 1
ATOM 811 O O . GLU A 1 105 ? -15.655 20.586 21.345 1.00 78.50 105 GLU A O 1
ATOM 816 N N . PRO A 1 106 ? -14.768 22.277 20.163 1.00 84.62 106 PRO A N 1
ATOM 817 C CA . PRO A 1 106 ? -15.617 22.041 19.001 1.00 84.62 106 PRO A CA 1
ATOM 818 C C . PRO A 1 106 ? -15.276 20.701 18.336 1.00 84.62 106 PRO A C 1
ATOM 820 O O . PRO A 1 106 ? -14.126 20.249 18.342 1.00 84.62 106 PRO A O 1
ATOM 823 N N . LEU A 1 107 ? -16.276 20.067 17.717 1.00 87.31 107 LEU A N 1
ATOM 824 C CA . LEU A 1 107 ? -16.068 18.819 16.990 1.00 87.31 107 LEU A CA 1
ATOM 825 C C . LEU A 1 107 ? -15.119 19.045 15.803 1.00 87.31 107 LEU A C 1
ATOM 827 O O . LEU A 1 107 ? -15.338 19.909 14.954 1.00 87.31 107 LEU A O 1
ATOM 831 N N . ARG A 1 108 ? -14.050 18.245 15.737 1.00 87.12 108 ARG A N 1
ATOM 832 C CA . ARG A 1 108 ? -13.059 18.329 14.656 1.00 87.12 108 ARG A CA 1
ATOM 833 C C . ARG A 1 108 ? -13.696 17.977 13.298 1.00 87.12 108 ARG A C 1
ATOM 835 O O . ARG A 1 108 ? -14.461 17.013 13.233 1.00 87.12 108 ARG A O 1
ATOM 842 N N . PRO A 1 109 ? -13.341 18.671 12.197 1.00 88.50 109 PRO A N 1
ATOM 843 C CA . PRO A 1 109 ? -13.905 18.394 10.877 1.00 88.50 109 PRO A CA 1
ATOM 844 C C . PRO A 1 109 ? -13.758 16.928 10.443 1.00 88.50 109 PRO A C 1
ATOM 846 O O . PRO A 1 109 ? -12.677 16.338 10.532 1.00 88.50 109 PRO A O 1
ATOM 849 N N . GLY A 1 110 ? -14.853 16.351 9.942 1.00 89.50 110 GLY A N 1
ATOM 850 C CA . GLY A 1 110 ? -14.908 14.975 9.436 1.00 89.50 110 GLY A CA 1
ATOM 851 C C . GLY A 1 110 ? -15.027 13.885 10.507 1.00 89.50 110 GLY A C 1
ATOM 852 O O . GLY A 1 110 ? -15.092 12.709 10.147 1.00 89.50 110 GLY A O 1
ATOM 853 N N . PHE A 1 111 ? -15.063 14.238 11.794 1.00 94.50 111 PHE A N 1
ATOM 854 C CA . PHE A 1 111 ? -15.367 13.281 12.854 1.00 94.50 111 PHE A CA 1
ATOM 855 C C . PHE A 1 111 ? -16.873 13.140 13.080 1.00 94.50 111 PHE A C 1
ATOM 857 O O . PHE A 1 111 ? -17.632 14.093 12.926 1.00 94.50 111 PHE A O 1
ATOM 864 N N . GLN A 1 112 ? -17.276 11.942 13.486 1.00 95.06 112 GLN A N 1
ATOM 865 C CA . GLN A 1 112 ? -18.625 11.583 13.905 1.00 95.06 112 GLN A CA 1
ATOM 866 C C . GLN A 1 112 ? -18.568 11.128 15.365 1.00 95.06 112 GLN A C 1
ATOM 868 O O . GLN A 1 112 ? -17.623 10.438 15.760 1.00 95.06 112 GLN A O 1
ATOM 873 N N . VAL A 1 113 ? -19.548 11.545 16.164 1.00 95.75 113 VAL A N 1
ATOM 874 C CA . VAL A 1 113 ? -19.669 11.181 17.582 1.00 95.75 113 VAL A CA 1
ATOM 875 C C . VAL A 1 113 ? -20.576 9.960 17.705 1.00 95.75 113 VAL A C 1
ATOM 877 O O . VAL A 1 113 ? -21.579 9.865 17.005 1.00 95.75 113 VAL A O 1
ATOM 880 N N . ILE A 1 114 ? -20.209 9.032 18.585 1.00 96.19 114 ILE A N 1
ATOM 881 C CA . ILE A 1 114 ? -21.052 7.910 18.999 1.00 96.19 114 ILE A CA 1
ATOM 882 C C . ILE A 1 114 ? -21.823 8.381 20.232 1.00 96.19 114 ILE A C 1
ATOM 884 O O . ILE A 1 114 ? -21.324 8.293 21.353 1.00 96.19 114 ILE A O 1
ATOM 888 N N . ASP A 1 115 ? -22.995 8.964 20.009 1.00 94.25 115 ASP A N 1
ATOM 889 C CA . ASP A 1 115 ? -23.873 9.488 21.062 1.00 94.25 115 ASP A CA 1
ATOM 890 C C . ASP A 1 115 ? -24.867 8.440 21.586 1.00 94.25 115 ASP A C 1
ATOM 892 O O . ASP A 1 115 ? -25.324 8.528 22.729 1.00 94.25 115 ASP A O 1
ATOM 896 N N . THR A 1 116 ? -25.143 7.419 20.775 1.00 96.12 116 THR A N 1
ATOM 897 C CA . THR A 1 116 ? -26.118 6.363 21.035 1.00 96.12 116 THR A CA 1
ATOM 898 C C . THR A 1 116 ? -25.537 4.967 20.812 1.00 96.12 116 THR A C 1
ATOM 900 O O . THR A 1 116 ? -24.655 4.753 19.974 1.00 96.12 116 THR A O 1
ATOM 903 N N . THR A 1 117 ? -26.016 4.000 21.594 1.00 96.81 117 THR A N 1
ATOM 904 C CA . THR A 1 117 ? -25.756 2.574 21.378 1.00 96.81 117 THR A CA 1
ATOM 905 C C . THR A 1 117 ? -26.551 2.087 20.161 1.00 96.81 117 THR A C 1
ATOM 907 O O . THR A 1 117 ? -27.539 2.719 19.771 1.00 96.81 117 THR A O 1
ATOM 910 N N . PRO A 1 118 ? -26.205 0.928 19.573 1.00 96.12 118 PRO A N 1
ATOM 911 C CA . PRO A 1 118 ? -27.024 0.287 18.539 1.00 96.12 118 PRO A CA 1
ATOM 912 C C . PRO A 1 118 ? -28.487 0.031 18.949 1.00 96.12 118 PRO A C 1
ATOM 914 O O . PRO A 1 118 ? -29.326 -0.195 18.082 1.00 96.12 118 PRO A O 1
ATOM 917 N N . TYR A 1 119 ? -28.794 0.093 20.248 1.00 96.00 119 TYR A N 1
ATOM 918 C CA . TYR A 1 119 ? -30.124 -0.100 20.828 1.00 96.00 119 TYR A CA 1
ATOM 919 C C . TYR A 1 119 ? -30.797 1.222 21.233 1.00 96.00 119 TYR A C 1
ATOM 921 O O . TYR A 1 119 ? -31.805 1.215 21.929 1.00 96.00 119 TYR A O 1
ATOM 929 N N . SER A 1 120 ? -30.279 2.362 20.758 1.00 94.62 120 SER A N 1
ATOM 930 C CA . SER A 1 120 ? -30.811 3.712 21.015 1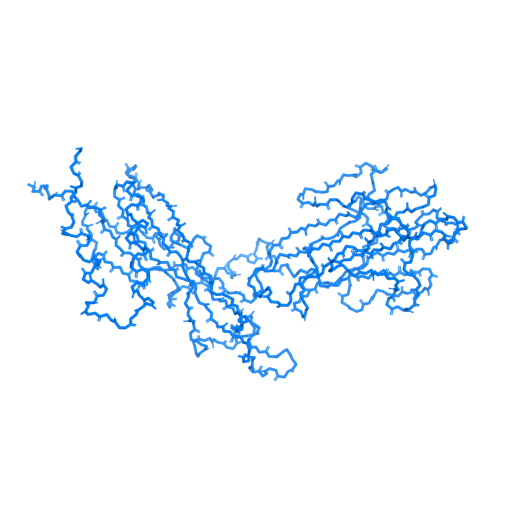.00 94.62 120 SER A CA 1
ATOM 931 C C . SER A 1 120 ? -30.715 4.192 22.469 1.00 94.62 120 SER A C 1
ATOM 933 O O . SER A 1 120 ? -31.370 5.168 22.841 1.00 94.62 120 SER A O 1
ATOM 935 N N . HIS A 1 121 ? -29.875 3.565 23.294 1.00 93.75 121 HIS A N 1
ATOM 936 C CA . HIS A 1 121 ? -29.532 4.091 24.616 1.00 93.75 121 HIS A CA 1
ATOM 937 C C . HIS A 1 121 ? -28.371 5.085 24.521 1.00 93.75 121 HIS A C 1
ATOM 939 O O . HIS A 1 121 ? -27.674 5.151 23.516 1.00 93.75 121 HIS A O 1
ATOM 945 N N . SER A 1 122 ? -28.149 5.884 25.564 1.00 92.62 122 SER A N 1
ATOM 946 C CA . SER A 1 122 ? -27.042 6.850 25.583 1.00 92.62 122 SER A CA 1
ATOM 947 C C . SER A 1 122 ? -25.683 6.146 25.643 1.00 92.62 122 SER A C 1
ATOM 949 O O . SER A 1 122 ? -25.459 5.313 26.520 1.00 92.62 122 SER A O 1
ATOM 951 N N . ALA A 1 123 ? -24.756 6.538 24.766 1.00 93.19 123 ALA A N 1
ATOM 952 C CA . ALA A 1 123 ? -23.358 6.095 24.783 1.00 93.19 123 ALA A CA 1
ATOM 953 C C . ALA A 1 123 ? -22.439 7.036 25.594 1.00 93.19 123 ALA A C 1
ATOM 955 O O . ALA A 1 123 ? -21.221 7.047 25.402 1.00 93.19 123 ALA A O 1
ATOM 956 N N . ASN A 1 124 ? -23.009 7.858 26.486 1.00 91.56 124 ASN A N 1
ATOM 957 C CA . ASN A 1 124 ? -22.233 8.736 27.360 1.00 91.56 124 ASN A CA 1
ATOM 958 C C . ASN A 1 124 ? -21.439 7.920 28.388 1.00 91.56 124 ASN A C 1
ATOM 960 O O . ASN A 1 124 ? -22.023 7.264 29.246 1.00 91.56 124 ASN A O 1
ATOM 964 N N . LEU A 1 125 ? -20.116 8.048 28.360 1.00 88.62 125 LEU A N 1
ATOM 965 C CA . LEU A 1 125 ? -19.204 7.347 29.266 1.00 88.62 125 LEU A CA 1
ATOM 966 C C . LEU A 1 125 ? -19.163 7.955 30.681 1.00 88.62 125 LEU A C 1
ATOM 968 O O . LEU A 1 125 ? -18.543 7.381 31.577 1.00 88.62 125 LEU A O 1
ATOM 972 N N . SER A 1 126 ? -19.785 9.122 30.897 1.00 84.06 126 SER A N 1
ATOM 973 C CA . SER A 1 126 ? -19.731 9.833 32.177 1.00 84.06 126 SER A CA 1
ATOM 974 C C . SER A 1 126 ? -20.907 9.559 33.115 1.00 84.06 126 SER A C 1
ATOM 976 O O . SER A 1 126 ? -22.002 9.199 32.696 1.00 84.06 126 SER A O 1
ATOM 978 N N . SER A 1 127 ? -20.701 9.799 34.418 1.00 68.56 127 SER A N 1
ATOM 979 C CA . SER A 1 127 ? -21.670 9.4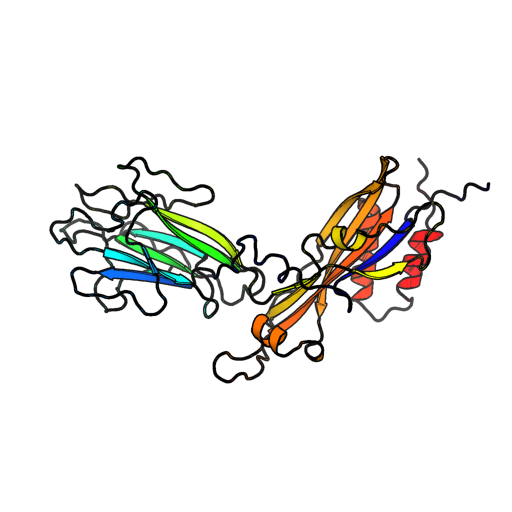75 35.483 1.00 68.56 127 SER A CA 1
ATOM 980 C C . SER A 1 127 ? -22.964 10.293 35.487 1.00 68.56 127 SER A C 1
ATOM 982 O O . SER A 1 127 ? -23.794 10.095 36.371 1.00 68.56 127 SER A O 1
ATOM 984 N N . GLY A 1 128 ? -23.122 11.253 34.571 1.00 60.53 128 GLY A N 1
ATOM 985 C CA . GLY A 1 128 ? -24.341 12.059 34.447 1.00 60.53 128 GLY A CA 1
ATOM 986 C C . GLY A 1 128 ? -24.642 13.011 35.617 1.00 60.53 128 GLY A C 1
ATOM 987 O O . GLY A 1 128 ? -25.745 13.543 35.679 1.00 60.53 128 GLY A O 1
ATOM 988 N N . GLY A 1 129 ? -23.698 13.240 36.539 1.00 61.22 129 GLY A N 1
ATOM 989 C CA . GLY A 1 129 ? -23.875 14.173 37.661 1.00 61.22 129 GLY A CA 1
ATOM 990 C C . GLY A 1 129 ? -23.923 15.653 37.229 1.00 61.22 129 GLY A C 1
ATOM 991 O O . GLY A 1 129 ? -23.339 16.004 36.200 1.00 61.22 129 GLY A O 1
ATOM 992 N N . PRO A 1 130 ? -24.570 16.550 38.001 1.00 52.94 130 PRO A N 1
ATOM 993 C CA . PRO A 1 130 ? -24.570 17.987 37.720 1.00 52.94 130 PRO A CA 1
ATOM 994 C C . PRO A 1 130 ? -23.135 18.534 37.665 1.00 52.94 130 PRO A C 1
ATOM 996 O O . PRO A 1 130 ? -22.376 18.373 38.616 1.00 52.94 130 PRO A O 1
ATOM 999 N N . GLY A 1 131 ? -22.751 19.154 36.546 1.00 61.22 131 GLY A N 1
ATOM 1000 C CA . GLY A 1 131 ? -21.396 19.684 36.327 1.00 61.22 131 GLY A CA 1
ATOM 1001 C C . GLY A 1 131 ? -20.378 18.686 35.755 1.00 61.22 131 GLY A C 1
ATOM 1002 O O . GLY A 1 131 ? -19.289 19.110 35.365 1.00 61.22 131 GLY A O 1
ATOM 1003 N N . ASN A 1 132 ? -20.721 17.396 35.625 1.00 66.62 132 ASN A N 1
ATOM 1004 C CA . ASN A 1 132 ? -19.856 16.427 34.948 1.00 66.62 132 ASN A CA 1
ATOM 1005 C C . ASN A 1 132 ? -19.960 16.574 33.428 1.00 66.62 132 ASN A C 1
ATOM 1007 O O . ASN A 1 132 ? -21.038 16.483 32.839 1.00 66.62 132 ASN A O 1
ATOM 1011 N N . GLN A 1 133 ? -18.806 16.763 32.791 1.00 76.12 133 GLN A N 1
ATOM 1012 C CA . GLN A 1 133 ? -18.698 16.835 31.337 1.00 76.12 133 GLN A CA 1
ATOM 1013 C C . GLN A 1 133 ? -19.105 15.491 30.720 1.00 76.12 133 GLN A C 1
ATOM 1015 O O . GLN A 1 133 ? -18.742 14.419 31.216 1.00 76.12 133 GLN A O 1
ATOM 1020 N N . ARG A 1 134 ? -19.898 15.541 29.647 1.00 86.69 134 ARG A N 1
ATOM 1021 C CA . ARG A 1 134 ? -20.299 14.343 28.900 1.00 86.69 134 ARG A CA 1
ATOM 1022 C C . ARG A 1 134 ? -19.142 13.904 28.018 1.00 86.69 134 ARG A C 1
ATOM 1024 O O . ARG A 1 134 ? -18.525 14.743 27.363 1.00 86.69 134 ARG A O 1
ATOM 1031 N N . ALA A 1 135 ? -18.843 12.613 28.033 1.00 89.50 135 ALA A N 1
ATOM 1032 C CA . ALA A 1 135 ? -17.720 12.042 27.308 1.00 89.50 135 ALA A CA 1
ATOM 1033 C C . ALA A 1 135 ? -18.237 10.992 26.329 1.00 89.50 135 ALA A C 1
ATOM 1035 O O . ALA A 1 135 ? -18.926 10.057 26.727 1.00 89.50 135 ALA A O 1
ATOM 1036 N N . PHE A 1 136 ? -17.885 11.140 25.057 1.00 93.00 136 PHE A N 1
ATOM 1037 C CA . PHE A 1 136 ? -18.318 10.247 23.988 1.00 93.00 136 PHE A CA 1
ATOM 1038 C C . PHE A 1 136 ? -17.123 9.773 23.171 1.00 93.00 136 PHE A C 1
ATOM 1040 O O . PHE A 1 136 ? -16.132 10.490 23.011 1.00 93.00 136 PHE A O 1
ATOM 1047 N N . LEU A 1 137 ? -17.221 8.575 22.603 1.00 95.12 137 LEU A N 1
ATOM 1048 C CA . LEU A 1 137 ? -16.274 8.141 21.583 1.00 95.12 137 LEU A CA 1
ATOM 1049 C C . LEU A 1 137 ? -16.571 8.850 20.259 1.00 95.12 137 LEU A C 1
ATOM 1051 O O . LEU A 1 137 ? -17.719 9.125 19.921 1.00 95.12 137 LEU A O 1
ATOM 1055 N N . MET A 1 138 ? -15.524 9.143 19.495 1.00 95.50 138 MET A N 1
ATOM 1056 C CA . MET A 1 138 ? -15.635 9.734 18.162 1.00 95.50 138 MET A CA 1
ATOM 1057 C C . MET A 1 138 ? -14.709 9.015 17.187 1.00 95.50 138 MET A C 1
ATOM 1059 O O . MET A 1 138 ? -13.635 8.535 17.562 1.00 95.50 138 MET A O 1
ATOM 1063 N N . PHE A 1 139 ? -15.086 8.989 15.916 1.00 96.75 139 PHE A N 1
ATOM 1064 C CA . PHE A 1 139 ? -14.270 8.403 14.858 1.00 96.75 139 PHE A CA 1
ATOM 1065 C C . PHE A 1 139 ? -14.275 9.280 13.610 1.00 96.75 139 PHE A C 1
ATOM 1067 O O . PHE A 1 139 ? -15.209 10.041 13.371 1.00 96.75 139 PHE A O 1
ATOM 1074 N N . LYS A 1 140 ? -13.230 9.164 12.794 1.00 94.81 140 LYS A N 1
ATOM 1075 C CA . LYS A 1 140 ? -13.165 9.763 11.457 1.00 94.81 140 LYS A CA 1
ATOM 1076 C C . LYS A 1 140 ? -13.067 8.656 10.428 1.00 94.81 140 LYS A C 1
ATOM 1078 O O . LYS A 1 140 ? -12.240 7.753 10.562 1.00 94.81 140 LYS A O 1
ATOM 1083 N N . ARG A 1 141 ? -13.909 8.733 9.405 1.00 91.56 141 ARG A N 1
ATOM 1084 C CA . ARG A 1 141 ? -13.960 7.767 8.309 1.00 91.56 141 ARG A CA 1
ATOM 1085 C C . ARG A 1 141 ? -13.165 8.281 7.109 1.00 91.56 141 ARG A C 1
ATOM 1087 O O . ARG A 1 141 ? -13.144 9.485 6.849 1.00 91.56 141 ARG A O 1
ATOM 1094 N N . ALA A 1 142 ? -12.513 7.375 6.385 1.00 86.31 142 ALA A N 1
ATOM 1095 C CA . ALA A 1 142 ? -11.867 7.704 5.123 1.00 86.31 142 ALA A CA 1
ATOM 1096 C C . ALA A 1 142 ? -12.899 8.213 4.093 1.00 86.31 142 ALA A C 1
ATOM 1098 O O . ALA A 1 142 ? -14.036 7.736 4.086 1.00 86.31 142 ALA A O 1
ATOM 1099 N N . PRO A 1 143 ? -12.521 9.135 3.192 1.00 78.62 143 PRO A N 1
ATOM 1100 C CA . PRO A 1 143 ? -13.349 9.481 2.040 1.00 78.62 143 PRO A CA 1
ATOM 1101 C C . PRO A 1 143 ? -13.563 8.267 1.123 1.00 78.62 143 PRO A C 1
ATOM 1103 O O . PRO A 1 143 ? -12.651 7.458 0.945 1.00 78.62 143 PRO A O 1
ATOM 1106 N N . GLU A 1 144 ? -14.722 8.182 0.466 1.00 64.31 144 GLU A N 1
ATOM 1107 C CA . GLU A 1 144 ? -15.049 7.095 -0.480 1.00 64.31 144 GLU A CA 1
ATOM 1108 C C . GLU A 1 144 ? -14.092 7.010 -1.686 1.00 64.31 144 GLU A C 1
ATOM 1110 O O . GLU A 1 144 ? -13.975 5.967 -2.323 1.00 64.31 144 GLU A O 1
ATOM 1115 N N . SER A 1 145 ? -13.357 8.086 -1.984 1.00 56.28 145 SER A N 1
ATOM 1116 C CA . SER A 1 145 ? -12.432 8.183 -3.119 1.00 56.28 145 SER A CA 1
ATOM 1117 C C . SER A 1 145 ? -11.070 7.493 -2.918 1.00 56.28 145 SER A C 1
ATOM 1119 O O . SER A 1 145 ? -10.303 7.381 -3.875 1.00 56.28 145 SER A O 1
ATOM 1121 N N . MET A 1 146 ? -10.744 7.004 -1.715 1.00 54.06 146 MET A N 1
ATOM 1122 C CA . MET A 1 146 ? -9.454 6.358 -1.404 1.00 54.06 146 MET A CA 1
ATOM 1123 C C . MET A 1 146 ? -9.482 4.850 -1.717 1.00 54.06 146 MET A C 1
ATOM 1125 O O . MET A 1 146 ? -9.493 4.014 -0.816 1.00 54.06 146 MET A O 1
ATOM 1129 N N . GLY A 1 147 ? -9.513 4.492 -3.003 1.00 48.69 147 GLY A N 1
ATOM 1130 C CA . GLY A 1 147 ? -9.750 3.111 -3.459 1.00 48.69 147 GLY A CA 1
ATOM 1131 C C . GLY A 1 147 ? -8.525 2.220 -3.693 1.00 48.69 147 GLY A C 1
ATOM 1132 O O . GLY A 1 147 ? -8.678 1.171 -4.301 1.00 48.69 147 GLY A O 1
ATOM 1133 N N . LEU A 1 148 ? -7.326 2.627 -3.273 1.00 51.47 148 LEU A N 1
ATOM 1134 C CA . LEU A 1 148 ? -6.073 2.024 -3.757 1.00 51.47 148 LEU A CA 1
ATOM 1135 C C . LEU A 1 148 ? -5.159 1.518 -2.637 1.00 51.47 148 LEU A C 1
ATOM 1137 O O . LEU A 1 148 ? -4.694 0.386 -2.654 1.00 51.47 148 LEU A O 1
ATOM 1141 N N . ASN A 1 149 ? -4.955 2.352 -1.619 1.00 59.47 149 ASN A N 1
ATOM 1142 C CA . ASN A 1 149 ? -4.244 2.021 -0.389 1.00 59.47 149 ASN A CA 1
ATOM 1143 C C . ASN A 1 149 ? -4.951 2.751 0.745 1.00 59.47 149 ASN A C 1
ATOM 1145 O O . ASN A 1 149 ? -4.593 3.877 1.099 1.00 59.47 149 ASN A O 1
ATOM 1149 N N . SER A 1 150 ? -6.018 2.151 1.263 1.00 64.75 150 SER A N 1
ATOM 1150 C CA . SER A 1 150 ? -6.759 2.789 2.340 1.00 64.75 150 SER A CA 1
ATOM 1151 C C . SER A 1 150 ? -5.950 2.647 3.626 1.00 64.75 150 SER A C 1
ATOM 1153 O O . SER A 1 150 ? -5.724 1.535 4.106 1.00 64.75 150 SER A O 1
ATOM 1155 N N . LEU A 1 151 ? -5.436 3.767 4.140 1.00 80.38 151 LEU A N 1
ATOM 1156 C CA . LEU A 1 151 ? -4.878 3.824 5.485 1.00 80.38 151 LEU A CA 1
ATOM 1157 C C . LEU A 1 151 ? -6.051 3.822 6.460 1.00 80.38 151 LEU A C 1
ATOM 1159 O O . LEU A 1 151 ? -6.885 4.726 6.426 1.00 80.38 151 LEU A O 1
ATOM 1163 N N . GLY A 1 152 ? -6.094 2.840 7.347 1.00 89.69 152 GLY A N 1
ATOM 1164 C CA . GLY A 1 152 ? -7.136 2.761 8.355 1.00 89.69 152 GLY A CA 1
ATOM 1165 C C . GLY A 1 152 ? -6.669 2.087 9.628 1.00 89.69 152 GLY A C 1
ATOM 1166 O O . GLY A 1 152 ? -5.526 1.644 9.760 1.00 89.69 152 GLY A O 1
ATOM 1167 N N . VAL A 1 153 ? -7.580 2.040 10.585 1.00 92.75 153 VAL A N 1
ATOM 1168 C CA . VAL A 1 153 ? -7.409 1.329 11.841 1.00 92.75 153 VAL A CA 1
ATOM 1169 C C . VAL A 1 153 ? -7.456 -0.169 11.547 1.00 92.75 153 VAL A C 1
ATOM 1171 O O . VAL A 1 153 ? -8.449 -0.679 11.039 1.00 92.75 153 VAL A O 1
ATOM 1174 N N . MET A 1 154 ? -6.368 -0.873 11.845 1.00 89.88 154 MET A N 1
ATOM 1175 C CA . MET A 1 154 ? -6.278 -2.330 11.733 1.00 89.88 154 MET A CA 1
ATOM 1176 C C . MET A 1 154 ? -6.739 -3.012 13.015 1.00 89.88 154 MET A C 1
ATOM 1178 O O . MET A 1 154 ? -7.355 -4.077 12.970 1.00 89.88 154 MET A O 1
ATOM 1182 N N . ASP A 1 155 ? -6.407 -2.415 14.157 1.00 91.62 155 ASP A N 1
ATOM 1183 C CA . ASP A 1 155 ? -6.630 -3.020 15.461 1.00 91.62 155 ASP A CA 1
ATOM 1184 C C . ASP A 1 155 ? -6.881 -1.983 16.548 1.00 91.62 155 ASP A C 1
ATOM 1186 O O . ASP A 1 155 ? -6.415 -0.845 16.438 1.00 91.62 155 ASP A O 1
ATOM 1190 N N . ILE A 1 156 ? -7.637 -2.386 17.566 1.00 96.50 156 ILE A N 1
ATOM 1191 C CA . ILE A 1 156 ? -8.094 -1.543 18.670 1.00 96.50 156 ILE A CA 1
ATOM 1192 C C . ILE A 1 156 ? -7.937 -2.330 19.966 1.00 96.50 156 ILE A C 1
ATOM 1194 O O . ILE A 1 156 ? -8.381 -3.472 20.058 1.00 96.50 156 ILE A O 1
ATOM 1198 N N . CYS A 1 157 ? -7.357 -1.705 20.983 1.00 96.00 157 CYS A N 1
ATOM 1199 C CA . CYS A 1 157 ? -7.336 -2.238 22.336 1.00 96.00 157 CYS A CA 1
ATOM 1200 C C . CYS A 1 157 ? -7.558 -1.128 23.367 1.00 96.00 157 CYS A C 1
ATOM 1202 O O . CYS A 1 157 ? -7.354 0.057 23.095 1.00 96.00 157 CYS A O 1
ATOM 1204 N N . ILE A 1 158 ? -7.985 -1.531 24.559 1.00 96.94 158 ILE A N 1
ATOM 1205 C CA . ILE A 1 158 ? -8.074 -0.665 25.732 1.00 96.94 158 ILE A CA 1
ATOM 1206 C C . ILE A 1 158 ? -6.961 -1.076 26.686 1.00 96.94 158 ILE A C 1
ATOM 1208 O O . ILE A 1 158 ? -6.800 -2.267 26.945 1.00 96.94 158 ILE A O 1
ATOM 1212 N N . ILE A 1 159 ? -6.202 -0.110 27.196 1.00 96.38 159 ILE A N 1
ATOM 1213 C CA . ILE A 1 159 ? -5.157 -0.363 28.194 1.00 96.38 159 ILE A CA 1
ATOM 1214 C C . ILE A 1 159 ? -5.526 0.236 29.544 1.00 96.38 159 ILE A C 1
ATOM 1216 O O . ILE A 1 159 ? -6.189 1.277 29.619 1.00 96.38 159 ILE A O 1
ATOM 1220 N N . ASN A 1 160 ? -5.024 -0.395 30.601 1.00 95.19 160 ASN A N 1
ATOM 1221 C CA . ASN A 1 160 ? -5.138 0.068 31.975 1.00 95.19 160 ASN A CA 1
ATOM 1222 C C . ASN A 1 160 ? -3.748 0.310 32.599 1.00 95.19 160 ASN A C 1
ATOM 1224 O O . ASN A 1 160 ? -3.165 -0.600 33.200 1.00 95.19 160 ASN A O 1
ATOM 1228 N N . PRO A 1 161 ? -3.220 1.548 32.534 1.00 93.81 161 PRO A N 1
ATOM 1229 C CA . PRO A 1 161 ? -1.918 1.875 33.110 1.00 93.81 161 PRO A CA 1
ATOM 1230 C C . PRO A 1 161 ? -1.816 1.633 34.620 1.00 93.81 161 PRO A C 1
ATOM 1232 O O . PRO A 1 161 ? -0.730 1.341 35.113 1.00 93.81 161 PRO A O 1
ATOM 1235 N N . SER A 1 162 ? -2.931 1.684 35.365 1.00 91.75 162 SER A N 1
ATOM 1236 C CA . SER A 1 162 ? -2.927 1.397 36.813 1.00 91.75 162 SER A CA 1
ATOM 1237 C C . SER A 1 162 ? -2.578 -0.060 37.144 1.00 91.75 162 SER A C 1
ATOM 1239 O O . SER A 1 162 ? -2.217 -0.372 38.276 1.00 91.75 162 SER A O 1
ATOM 1241 N N . LYS A 1 163 ? -2.662 -0.954 36.151 1.00 93.50 163 LYS A N 1
ATOM 1242 C CA . LYS A 1 163 ? -2.281 -2.368 36.246 1.00 93.50 163 LYS A CA 1
ATOM 1243 C C . LYS A 1 163 ? -0.917 -2.666 35.614 1.00 93.50 163 LYS A C 1
ATOM 1245 O O . LYS A 1 163 ? -0.588 -3.825 35.397 1.00 93.50 163 LYS A O 1
ATOM 1250 N N . GLY A 1 164 ? -0.122 -1.633 35.328 1.00 92.88 164 GLY A N 1
ATOM 1251 C CA . GLY A 1 164 ? 1.208 -1.772 34.731 1.00 92.88 164 GLY A CA 1
ATOM 1252 C C . GLY A 1 164 ? 1.201 -1.973 33.213 1.00 92.88 164 GLY A C 1
ATOM 1253 O O . GLY A 1 164 ? 2.240 -2.285 32.638 1.00 92.88 164 GLY A O 1
ATOM 1254 N N . GLU A 1 165 ? 0.056 -1.793 32.549 1.00 95.88 165 GLU A N 1
ATOM 1255 C CA . GLU A 1 165 ? -0.031 -1.903 31.093 1.00 95.88 165 GLU A CA 1
ATOM 1256 C C . GLU A 1 165 ? 0.496 -0.638 30.403 1.00 95.88 165 GLU A C 1
ATOM 1258 O O . GLU A 1 165 ? 0.212 0.491 30.810 1.00 95.88 165 GLU A O 1
ATOM 1263 N N . SER A 1 166 ? 1.232 -0.823 29.310 1.00 94.31 166 SER A N 1
ATOM 1264 C CA . SER A 1 166 ? 1.732 0.253 28.456 1.00 94.31 166 SER A CA 1
ATOM 1265 C C . SER A 1 166 ? 1.128 0.167 27.054 1.00 94.31 166 SER A C 1
ATOM 1267 O O . SER A 1 166 ? 0.557 -0.851 26.659 1.00 94.31 166 SER A O 1
ATOM 1269 N N . THR A 1 167 ? 1.226 1.258 26.289 1.00 94.44 167 THR A N 1
ATOM 1270 C CA . THR A 1 167 ? 0.793 1.279 24.885 1.00 94.44 167 THR A CA 1
ATOM 1271 C C . THR A 1 167 ? 1.549 0.205 24.095 1.00 94.44 167 THR A C 1
ATOM 1273 O O . THR A 1 167 ? 2.781 0.252 24.071 1.00 94.44 167 THR A O 1
ATOM 1276 N N . PRO A 1 168 ? 0.863 -0.734 23.414 1.00 92.06 168 PRO A N 1
ATOM 1277 C CA . PRO A 1 168 ? 1.539 -1.772 22.646 1.00 92.06 168 PRO A CA 1
ATOM 1278 C C . PRO A 1 168 ? 2.416 -1.210 21.520 1.00 92.06 168 PRO A C 1
ATOM 1280 O O . PRO A 1 168 ? 2.123 -0.162 20.937 1.00 92.06 168 PRO A O 1
ATOM 1283 N N . ASN A 1 169 ? 3.463 -1.951 21.149 1.00 83.62 169 ASN A N 1
ATOM 1284 C CA . ASN A 1 169 ? 4.344 -1.578 20.040 1.00 83.62 169 ASN A CA 1
ATOM 1285 C C . ASN A 1 169 ? 3.532 -1.333 18.761 1.00 83.62 169 ASN A C 1
ATOM 1287 O O . ASN A 1 169 ? 2.696 -2.155 18.389 1.00 83.62 169 ASN A O 1
ATOM 1291 N N . THR A 1 170 ? 3.813 -0.235 18.052 1.00 85.94 170 THR A N 1
ATOM 1292 C CA . THR A 1 170 ? 3.124 0.214 16.817 1.00 85.94 170 THR A CA 1
ATOM 1293 C C . THR A 1 170 ? 1.692 0.744 16.983 1.00 85.94 170 THR A C 1
ATOM 1295 O O . THR A 1 170 ? 1.089 1.151 15.988 1.00 85.94 170 THR A O 1
ATOM 1298 N N . PHE A 1 171 ? 1.143 0.783 18.203 1.00 92.94 171 PHE A N 1
ATOM 1299 C CA . PHE A 1 171 ? -0.160 1.396 18.473 1.00 92.94 171 PHE A CA 1
ATOM 1300 C C . PHE A 1 171 ? -0.004 2.878 18.825 1.00 92.94 171 PHE A C 1
ATOM 1302 O O . PHE A 1 171 ? 0.956 3.294 19.471 1.00 92.94 171 PHE A O 1
ATOM 1309 N N . CYS A 1 172 ? -0.990 3.679 18.433 1.00 93.25 172 CYS A N 1
ATOM 1310 C CA . CYS A 1 172 ? -1.153 5.050 18.895 1.00 93.25 172 CYS A CA 1
ATOM 1311 C C . CYS A 1 172 ? -2.112 5.064 20.092 1.00 93.25 172 CYS A C 1
ATOM 1313 O O . CYS A 1 172 ? -3.172 4.439 20.028 1.00 93.25 172 CYS A O 1
ATOM 1315 N N . ARG A 1 173 ? -1.776 5.796 21.161 1.00 96.19 173 ARG A N 1
ATOM 1316 C CA . ARG A 1 173 ? -2.676 6.041 22.301 1.00 96.19 173 ARG A CA 1
ATOM 1317 C C . ARG A 1 173 ? -3.458 7.334 22.086 1.00 96.19 173 ARG A C 1
ATOM 1319 O O . ARG A 1 173 ? -2.871 8.361 21.756 1.00 96.19 173 ARG A O 1
ATOM 1326 N N . VAL A 1 174 ? -4.767 7.298 22.313 1.00 95.44 174 VAL A N 1
ATOM 1327 C CA . VAL A 1 174 ? -5.580 8.507 22.483 1.00 95.44 174 VAL A CA 1
ATOM 1328 C C . VAL A 1 174 ? -5.330 9.040 23.885 1.00 95.44 174 VAL A C 1
ATOM 1330 O O . VAL A 1 174 ? -5.617 8.359 24.866 1.00 95.44 174 VAL A O 1
ATOM 1333 N N . ASP A 1 175 ? -4.799 10.255 23.990 1.00 92.00 175 ASP A N 1
ATOM 1334 C CA . ASP A 1 175 ? -4.359 10.826 25.267 1.00 92.00 175 ASP A CA 1
ATOM 1335 C C . ASP A 1 175 ? -5.507 11.466 26.069 1.00 92.00 175 ASP A C 1
ATOM 1337 O O . ASP A 1 175 ? -5.456 12.624 26.481 1.00 92.00 175 ASP A O 1
ATOM 1341 N N . ARG A 1 176 ? -6.600 10.713 26.233 1.00 89.88 176 ARG A N 1
ATOM 1342 C CA . ARG A 1 176 ? -7.792 11.078 27.009 1.00 89.88 176 ARG A CA 1
ATOM 1343 C C . ARG A 1 176 ? -8.284 9.847 27.767 1.00 89.88 176 ARG A C 1
ATOM 1345 O O . ARG A 1 176 ? -8.345 8.761 27.196 1.00 89.88 176 ARG A O 1
ATOM 1352 N N . ASN A 1 177 ? -8.640 10.030 29.036 1.00 89.12 177 ASN A N 1
ATOM 1353 C CA . ASN A 1 177 ? -9.168 8.954 29.867 1.00 89.12 177 ASN A CA 1
ATOM 1354 C C . ASN A 1 177 ? -10.630 8.662 29.487 1.00 89.12 177 ASN A C 1
ATOM 1356 O O . ASN A 1 177 ? -11.470 9.563 29.511 1.00 89.12 177 ASN A O 1
ATOM 1360 N N . LEU A 1 178 ? -10.920 7.408 29.147 1.00 87.81 178 LEU A N 1
ATOM 1361 C CA . LEU A 1 178 ? -12.267 6.935 28.818 1.00 87.81 178 LEU A CA 1
ATOM 1362 C C . LEU A 1 178 ? -13.155 6.821 30.054 1.00 87.81 178 LEU A C 1
ATOM 1364 O O . LEU A 1 178 ? -14.346 7.103 29.972 1.00 87.81 178 LEU A O 1
ATOM 1368 N N . ASN A 1 179 ? -12.569 6.440 31.189 1.00 84.19 179 ASN A N 1
ATOM 1369 C CA . ASN A 1 179 ? -13.297 6.281 32.433 1.00 84.19 179 ASN A CA 1
ATOM 1370 C C . ASN A 1 179 ? -13.273 7.592 33.215 1.00 84.19 179 ASN A C 1
ATOM 1372 O O . ASN A 1 179 ? -12.257 7.963 33.805 1.00 84.19 179 ASN A O 1
ATOM 1376 N N . THR A 1 180 ? -14.397 8.303 33.227 1.00 78.50 180 THR A N 1
ATOM 1377 C CA . THR A 1 180 ? -14.512 9.579 33.944 1.00 78.50 180 THR A CA 1
ATOM 1378 C C . THR A 1 180 ? -14.956 9.415 35.402 1.00 78.50 180 THR A C 1
ATOM 1380 O O . THR A 1 180 ? -15.352 10.402 36.022 1.00 78.50 180 THR A O 1
ATOM 1383 N N . SER A 1 181 ? -14.968 8.197 35.956 1.00 76.62 181 SER A N 1
ATOM 1384 C CA . SER A 1 181 ? -15.243 7.989 37.381 1.00 76.62 181 SER A CA 1
ATOM 1385 C C . SER A 1 181 ? -14.131 8.594 38.241 1.00 76.62 181 SER A C 1
ATOM 1387 O O . SER A 1 181 ? -12.951 8.446 37.932 1.00 76.62 181 SER A O 1
ATOM 1389 N N . MET A 1 182 ? -14.498 9.218 39.367 1.00 74.12 182 MET A N 1
ATOM 1390 C CA . MET A 1 182 ? -13.523 9.729 40.345 1.00 74.12 182 MET A CA 1
ATOM 1391 C C . MET A 1 182 ? -12.690 8.619 40.999 1.00 74.12 182 MET A C 1
ATOM 1393 O O . MET A 1 182 ? -11.570 8.877 41.428 1.00 74.12 182 MET A O 1
ATOM 1397 N N . PHE A 1 183 ? -13.234 7.402 41.086 1.00 76.94 183 PHE A N 1
ATOM 1398 C CA . PHE A 1 183 ? -12.601 6.257 41.757 1.00 76.94 183 PHE A CA 1
ATOM 1399 C C . PHE A 1 183 ? -12.358 5.073 40.809 1.00 76.94 183 PHE A C 1
ATOM 1401 O O . PHE A 1 183 ? -11.940 4.001 41.246 1.00 76.94 183 PHE A O 1
ATOM 1408 N N . GLY A 1 184 ? -12.643 5.244 39.517 1.00 77.81 184 GLY A N 1
ATOM 1409 C CA . GLY A 1 184 ? -12.409 4.224 38.501 1.00 77.81 184 GLY A CA 1
ATOM 1410 C C . GLY A 1 184 ? -10.954 4.202 38.021 1.00 77.81 184 GLY A C 1
ATOM 1411 O O . GLY A 1 184 ? -10.254 5.214 38.104 1.00 77.81 184 GLY A O 1
ATOM 1412 N N . PRO A 1 185 ? -10.471 3.063 37.495 1.00 86.75 185 PRO A N 1
ATOM 1413 C CA . PRO A 1 185 ? -9.162 3.010 36.860 1.00 86.75 185 PRO A CA 1
ATOM 1414 C C . PRO A 1 185 ? -9.154 3.872 35.596 1.00 86.75 185 PRO A C 1
ATOM 1416 O O . PRO A 1 185 ? -10.111 3.859 34.822 1.00 86.75 185 PRO A O 1
ATOM 1419 N N . ALA A 1 186 ? -8.049 4.574 35.347 1.00 89.50 186 ALA A N 1
ATOM 1420 C CA . ALA A 1 186 ? -7.867 5.277 34.086 1.00 89.50 186 ALA A CA 1
ATOM 1421 C C . ALA A 1 186 ? -7.715 4.265 32.940 1.00 89.50 186 ALA A C 1
ATOM 1423 O O . ALA A 1 186 ? -6.820 3.417 32.970 1.00 89.50 186 ALA A O 1
ATOM 1424 N N . LEU A 1 187 ? -8.575 4.375 31.928 1.00 93.50 187 LEU A N 1
ATOM 1425 C CA . LEU A 1 187 ? -8.572 3.520 30.743 1.00 93.50 187 LEU A CA 1
ATOM 1426 C C . LEU A 1 187 ? -8.281 4.358 29.505 1.00 93.50 187 LEU A C 1
ATOM 1428 O O . LEU A 1 187 ? -8.843 5.441 29.332 1.00 93.50 187 LEU A O 1
ATOM 1432 N N . PHE A 1 188 ? -7.420 3.851 28.625 1.00 95.50 188 PHE A N 1
ATOM 1433 C CA . PHE A 1 188 ? -7.013 4.571 27.420 1.00 95.50 188 PHE A CA 1
ATOM 1434 C C . PHE A 1 188 ? -7.253 3.738 26.167 1.00 95.50 188 PHE A C 1
ATOM 1436 O O . PHE A 1 188 ? -6.930 2.551 26.120 1.00 95.50 188 PHE A O 1
ATOM 1443 N N . LEU A 1 189 ? -7.786 4.396 25.136 1.00 96.81 189 LEU A N 1
ATOM 1444 C CA . LEU A 1 189 ? -7.962 3.815 23.811 1.00 96.81 189 LEU A CA 1
ATOM 1445 C C . LEU A 1 189 ? -6.623 3.787 23.080 1.00 96.81 189 LEU A C 1
ATOM 1447 O O . LEU A 1 189 ? -5.982 4.825 22.897 1.00 96.81 189 LEU A O 1
ATOM 1451 N N . CYS A 1 190 ? -6.243 2.616 22.592 1.00 96.75 190 CYS A N 1
ATOM 1452 C CA . CYS A 1 190 ? -5.095 2.424 21.727 1.00 96.75 190 CYS A CA 1
ATOM 1453 C C . CYS A 1 190 ? -5.550 1.812 20.406 1.00 96.75 190 CYS A C 1
ATOM 1455 O O . CYS A 1 190 ? -6.418 0.943 20.372 1.00 96.75 190 CYS A O 1
ATOM 1457 N N . TYR A 1 191 ? -4.958 2.248 19.299 1.00 96.19 191 TYR A N 1
ATOM 1458 C CA . TYR A 1 191 ? -5.270 1.668 18.000 1.00 96.19 191 TYR A CA 1
ATOM 1459 C C . TYR A 1 191 ? -4.067 1.673 17.061 1.00 96.19 191 TYR A C 1
ATOM 1461 O O . TYR A 1 191 ? -3.228 2.576 17.089 1.00 96.19 191 TYR A O 1
ATOM 1469 N N . LYS A 1 192 ? -3.978 0.648 16.216 1.00 92.38 192 LYS A N 1
ATOM 1470 C CA . LYS A 1 192 ? -2.914 0.479 15.225 1.00 92.38 192 LYS A CA 1
ATOM 1471 C C . LYS A 1 192 ? -3.412 0.914 13.858 1.00 92.38 192 LYS A C 1
ATOM 1473 O O . LYS A 1 192 ? -4.445 0.430 13.397 1.00 92.38 192 LYS A O 1
ATOM 1478 N N . LYS A 1 193 ? -2.667 1.796 13.191 1.00 89.75 193 LYS A N 1
ATOM 1479 C CA . LYS A 1 193 ? -2.926 2.163 11.794 1.00 89.75 193 LYS A CA 1
ATOM 1480 C C . LYS A 1 193 ? -2.117 1.281 10.850 1.00 89.75 193 LYS A C 1
ATOM 1482 O O . LYS A 1 193 ? -0.989 0.902 11.158 1.00 89.75 193 LYS A O 1
ATOM 1487 N N . GLY A 1 194 ? -2.673 1.012 9.681 1.00 80.88 194 GLY A N 1
ATOM 1488 C CA . GLY A 1 194 ? -1.952 0.384 8.585 1.00 80.88 194 GLY A CA 1
ATOM 1489 C C . GLY A 1 194 ? -2.711 0.501 7.277 1.00 80.88 194 GLY A C 1
ATOM 1490 O O . GLY A 1 194 ? -3.855 0.956 7.233 1.00 80.88 194 GLY A O 1
ATOM 1491 N N . THR A 1 195 ? -2.037 0.148 6.195 1.00 72.06 195 THR A N 1
ATOM 1492 C CA . THR A 1 195 ? -2.604 0.178 4.853 1.00 72.06 195 THR A CA 1
ATOM 1493 C C . THR A 1 195 ? -3.168 -1.194 4.517 1.00 72.06 195 THR A C 1
ATOM 1495 O O . THR A 1 195 ? -2.453 -2.194 4.562 1.00 72.06 195 THR A O 1
ATOM 1498 N N . ALA A 1 196 ? -4.450 -1.255 4.159 1.00 63.22 196 ALA A N 1
ATOM 1499 C CA . ALA A 1 196 ? -4.989 -2.441 3.507 1.00 63.22 196 ALA A CA 1
ATOM 1500 C C . ALA A 1 196 ? -4.964 -2.236 1.994 1.00 63.22 196 ALA A C 1
ATOM 1502 O O . ALA A 1 196 ? -5.584 -1.305 1.467 1.00 63.22 196 ALA A O 1
ATOM 1503 N N . LYS A 1 197 ? -4.276 -3.141 1.295 1.00 58.53 197 LYS A N 1
ATOM 1504 C CA . LYS A 1 197 ? -4.442 -3.325 -0.147 1.00 58.53 197 LYS A CA 1
ATOM 1505 C C . LYS A 1 197 ? -5.750 -4.082 -0.359 1.00 58.53 197 LYS A C 1
ATOM 1507 O O . LYS A 1 197 ? -5.786 -5.308 -0.333 1.00 58.53 197 LYS A O 1
ATOM 1512 N N . THR A 1 198 ? -6.855 -3.352 -0.456 1.00 59.09 198 THR A N 1
ATOM 1513 C CA . THR A 1 198 ? -8.134 -3.950 -0.856 1.00 59.09 198 THR A CA 1
ATOM 1514 C C . THR A 1 198 ? -8.150 -4.074 -2.377 1.00 59.09 198 THR A C 1
ATOM 1516 O O . THR A 1 198 ? -7.677 -3.180 -3.068 1.00 59.09 198 THR A O 1
ATOM 1519 N N . HIS A 1 199 ? -8.661 -5.193 -2.899 1.00 73.44 199 HIS A N 1
ATOM 1520 C CA . HIS A 1 199 ? -8.815 -5.428 -4.341 1.00 73.44 199 HIS A CA 1
ATOM 1521 C C . HIS A 1 199 ? -7.504 -5.421 -5.153 1.00 73.44 199 HIS A C 1
ATOM 1523 O O . HIS A 1 199 ? -7.451 -4.862 -6.250 1.00 73.44 199 HIS A O 1
ATOM 1529 N N . SER A 1 200 ? -6.455 -6.052 -4.621 1.00 82.06 200 SER A N 1
ATOM 1530 C CA . SER A 1 200 ? -5.186 -6.279 -5.315 1.00 82.06 200 SER A CA 1
ATOM 1531 C C . SER A 1 200 ? -4.856 -7.770 -5.325 1.00 82.06 200 SER A C 1
ATOM 1533 O O . SER A 1 200 ? -5.208 -8.477 -4.385 1.00 82.06 200 SER A O 1
ATOM 1535 N N . LEU A 1 201 ? -4.208 -8.229 -6.391 1.00 87.06 201 LEU A N 1
ATOM 1536 C CA . LEU A 1 201 ? -3.622 -9.556 -6.532 1.00 87.06 201 LEU A CA 1
ATOM 1537 C C . LEU A 1 201 ? -2.131 -9.382 -6.796 1.00 87.06 201 LEU A C 1
ATOM 1539 O O . LEU A 1 201 ? -1.763 -8.596 -7.673 1.00 87.06 201 LEU A O 1
ATOM 1543 N N . VAL A 1 202 ? -1.288 -10.109 -6.067 1.00 89.38 202 VAL A N 1
ATOM 1544 C CA . VAL A 1 202 ? 0.172 -9.968 -6.152 1.00 89.38 202 VAL A CA 1
ATOM 1545 C C . VAL A 1 202 ? 0.810 -11.216 -6.757 1.00 89.38 202 VAL A C 1
ATOM 1547 O O . VAL A 1 202 ? 0.558 -12.338 -6.315 1.00 89.38 202 VAL A O 1
ATOM 1550 N N . TYR A 1 203 ? 1.673 -11.002 -7.745 1.00 92.69 203 TYR A N 1
ATOM 1551 C CA . TYR A 1 203 ? 2.377 -12.034 -8.494 1.00 92.69 203 TYR A CA 1
ATOM 1552 C C . TYR A 1 203 ? 3.885 -11.794 -8.497 1.00 92.69 203 TYR A C 1
ATOM 1554 O O . TYR A 1 203 ? 4.356 -10.664 -8.333 1.00 92.69 203 TYR A O 1
ATOM 1562 N N . GLU A 1 204 ? 4.645 -12.853 -8.753 1.00 94.00 204 GLU A N 1
ATOM 1563 C CA . GLU A 1 204 ? 6.064 -12.746 -9.078 1.00 94.00 204 GLU A CA 1
ATOM 1564 C C . GLU A 1 204 ? 6.263 -11.856 -10.310 1.00 94.00 204 GLU A C 1
ATOM 1566 O O . GLU A 1 204 ? 5.604 -12.018 -11.344 1.00 94.00 204 GLU A O 1
ATOM 1571 N N . ALA A 1 205 ? 7.171 -10.890 -10.195 1.00 95.44 205 ALA A N 1
ATOM 1572 C CA . ALA A 1 205 ? 7.538 -10.042 -11.315 1.00 95.44 205 ALA A CA 1
ATOM 1573 C C . ALA A 1 205 ? 8.414 -10.832 -12.292 1.00 95.44 205 ALA A C 1
ATOM 1575 O O . ALA A 1 205 ? 9.375 -11.478 -11.884 1.00 95.44 205 ALA A O 1
ATOM 1576 N N . GLY A 1 206 ? 8.108 -10.738 -13.583 1.00 96.81 206 GLY A N 1
ATOM 1577 C CA . GLY A 1 206 ? 8.923 -11.316 -14.646 1.00 96.81 206 GLY A CA 1
ATOM 1578 C C . GLY A 1 206 ? 9.373 -10.265 -15.655 1.00 96.81 206 GLY A C 1
ATOM 1579 O O . GLY A 1 206 ? 8.868 -9.138 -15.684 1.00 96.81 206 GLY A O 1
ATOM 1580 N N . VAL A 1 207 ? 10.341 -10.638 -16.489 1.00 97.44 207 VAL A N 1
ATOM 1581 C CA . VAL A 1 207 ? 10.789 -9.819 -17.620 1.00 97.44 207 VAL A CA 1
ATOM 1582 C C . VAL A 1 207 ? 9.789 -9.980 -18.764 1.00 97.44 207 VAL A C 1
ATOM 1584 O O . VAL A 1 207 ? 9.600 -11.074 -19.286 1.00 97.44 207 VAL A O 1
ATOM 1587 N N . LEU A 1 208 ? 9.139 -8.883 -19.145 1.00 96.44 208 LEU A N 1
ATOM 1588 C CA . LEU A 1 208 ? 8.207 -8.817 -20.273 1.00 96.44 208 LEU A CA 1
ATOM 1589 C C . LEU A 1 208 ? 8.945 -8.692 -21.602 1.00 96.44 208 LEU A C 1
ATOM 1591 O O . LEU A 1 208 ? 8.592 -9.337 -22.585 1.00 96.44 208 LEU A O 1
ATOM 1595 N N . SER A 1 209 ? 9.955 -7.829 -21.633 1.00 96.31 209 SER A N 1
ATOM 1596 C CA . SER A 1 209 ? 10.820 -7.629 -22.787 1.00 96.31 209 SER A CA 1
ATOM 1597 C C . SER A 1 209 ? 12.156 -7.058 -22.338 1.00 96.31 209 SER A C 1
ATOM 1599 O O . SER A 1 209 ? 12.289 -6.505 -21.243 1.00 96.31 209 SER A O 1
ATOM 1601 N N . ARG A 1 210 ? 13.168 -7.216 -23.186 1.00 96.25 210 ARG A N 1
ATOM 1602 C CA . ARG A 1 210 ? 14.515 -6.728 -22.922 1.00 96.25 210 ARG A CA 1
ATOM 1603 C C . ARG A 1 210 ? 15.223 -6.318 -24.202 1.00 96.25 210 ARG A C 1
ATOM 1605 O O . ARG A 1 210 ? 14.896 -6.815 -25.280 1.00 96.25 210 ARG A O 1
ATOM 1612 N N . PHE A 1 211 ? 16.213 -5.453 -24.055 1.00 95.69 211 PHE A N 1
ATOM 1613 C CA . PHE A 1 211 ? 17.127 -5.058 -25.109 1.00 95.69 211 PHE A CA 1
ATOM 1614 C C . PHE A 1 211 ? 18.541 -4.882 -24.532 1.00 95.69 211 PHE A C 1
ATOM 1616 O O . PHE A 1 211 ? 18.680 -4.168 -23.542 1.00 95.69 211 PHE A O 1
ATOM 1623 N N . PRO A 1 212 ? 19.585 -5.493 -25.115 1.00 94.44 212 PRO A N 1
ATOM 1624 C CA . PRO A 1 212 ? 19.551 -6.431 -26.240 1.00 94.44 212 PRO A CA 1
ATOM 1625 C C . PRO A 1 212 ? 18.738 -7.704 -25.947 1.00 94.44 212 PRO A C 1
ATOM 1627 O O . PRO A 1 212 ? 18.447 -8.023 -24.795 1.00 94.44 212 PRO A O 1
ATOM 1630 N N . SER A 1 213 ? 18.326 -8.416 -27.000 1.00 93.19 213 SER A N 1
ATOM 1631 C CA . SER A 1 213 ? 17.523 -9.643 -26.877 1.00 93.19 213 SER A CA 1
ATOM 1632 C C . SER A 1 213 ? 18.340 -10.867 -26.450 1.00 93.19 213 SER A C 1
ATOM 1634 O O . SER A 1 213 ? 17.775 -11.809 -25.892 1.00 93.19 213 SER A O 1
ATOM 1636 N N . ALA A 1 214 ? 19.650 -10.851 -26.703 1.00 92.12 214 ALA A N 1
ATOM 1637 C CA . ALA A 1 214 ? 20.607 -11.884 -26.321 1.00 92.12 214 ALA A CA 1
ATOM 1638 C C . ALA A 1 214 ? 21.524 -11.385 -25.197 1.00 92.12 214 ALA A C 1
ATOM 1640 O O . ALA A 1 214 ? 21.747 -10.181 -25.063 1.00 92.12 214 ALA A O 1
ATOM 1641 N N . ASP A 1 215 ? 22.031 -12.321 -24.397 1.00 90.31 215 ASP A N 1
ATOM 1642 C CA . ASP A 1 215 ? 22.991 -12.017 -23.340 1.00 90.31 215 ASP A CA 1
ATOM 1643 C C . ASP A 1 215 ? 24.357 -11.666 -23.929 1.00 90.31 215 ASP A C 1
ATOM 1645 O O . ASP A 1 215 ? 24.775 -12.236 -24.938 1.00 90.31 215 ASP A O 1
ATOM 1649 N N . SER A 1 216 ? 25.061 -10.745 -23.272 1.00 84.94 216 SER A N 1
ATOM 1650 C CA . SER A 1 216 ? 26.498 -10.580 -23.481 1.00 84.94 216 SER A CA 1
ATOM 1651 C C . SER A 1 216 ? 27.243 -11.747 -22.838 1.00 84.94 216 SER A C 1
ATOM 1653 O O . SER A 1 216 ? 26.941 -12.106 -21.701 1.00 84.94 216 SER A O 1
ATOM 1655 N N . GLU A 1 217 ? 28.265 -12.278 -23.511 1.00 82.38 217 GLU A N 1
ATOM 1656 C CA . GLU A 1 217 ? 29.131 -13.332 -22.955 1.00 82.38 217 GLU A CA 1
ATOM 1657 C C . GLU A 1 217 ? 29.795 -12.901 -21.641 1.00 82.38 217 GLU A C 1
ATOM 1659 O O . GLU A 1 217 ? 29.969 -13.703 -20.729 1.00 82.38 217 GLU A O 1
ATOM 1664 N N . THR A 1 218 ? 30.140 -11.618 -21.535 1.00 80.44 218 THR A N 1
ATOM 1665 C CA . THR A 1 218 ? 30.791 -11.042 -20.354 1.00 80.44 218 THR A CA 1
ATOM 1666 C C . THR A 1 218 ? 29.818 -10.656 -19.250 1.00 80.44 218 THR A C 1
ATOM 1668 O O . THR A 1 218 ? 30.228 -10.527 -18.103 1.00 80.44 218 THR A O 1
ATOM 1671 N N . PHE A 1 219 ? 28.545 -10.435 -19.582 1.00 85.50 219 PHE A N 1
ATOM 1672 C CA . PHE A 1 219 ? 27.567 -9.913 -18.639 1.00 85.50 219 PHE A CA 1
ATOM 1673 C C . PHE A 1 219 ? 26.156 -10.389 -19.007 1.00 85.50 219 PHE A C 1
ATOM 1675 O O . PHE A 1 219 ? 25.425 -9.670 -19.699 1.00 85.50 219 PHE A O 1
ATOM 1682 N N . PRO A 1 220 ? 25.760 -11.607 -18.598 1.00 90.56 220 PRO A N 1
ATOM 1683 C CA . PRO A 1 220 ? 24.406 -12.101 -18.813 1.00 90.56 220 PRO A CA 1
ATOM 1684 C C . PRO A 1 220 ? 23.397 -11.313 -17.973 1.00 90.56 220 PRO A C 1
ATOM 1686 O O . PRO A 1 220 ? 23.729 -10.778 -16.912 1.00 90.56 220 PRO A O 1
ATOM 1689 N N . LEU A 1 221 ? 22.149 -11.232 -18.437 1.00 92.31 221 LEU A N 1
ATOM 1690 C CA . LEU A 1 221 ? 21.114 -10.520 -17.694 1.00 92.31 221 LEU A CA 1
ATOM 1691 C C . LEU A 1 221 ? 20.845 -11.222 -16.345 1.00 92.31 221 LEU A C 1
ATOM 1693 O O . LEU A 1 221 ? 20.524 -12.411 -16.339 1.00 92.31 221 LEU A O 1
ATOM 1697 N N . PRO A 1 222 ? 20.895 -10.511 -15.203 1.00 91.50 222 PRO A N 1
ATOM 1698 C CA . PRO A 1 222 ? 20.609 -11.121 -13.908 1.00 91.50 222 PRO A CA 1
ATOM 1699 C C . PRO A 1 222 ? 19.174 -11.660 -13.815 1.00 91.50 222 PRO A C 1
ATOM 1701 O O . PRO A 1 222 ? 18.217 -10.919 -14.035 1.00 91.50 222 PRO A O 1
ATOM 1704 N N . GLU A 1 223 ? 19.013 -12.921 -13.402 1.00 88.69 223 GLU A N 1
ATOM 1705 C CA . GLU A 1 223 ? 17.710 -13.610 -13.326 1.00 88.69 223 GLU A CA 1
ATOM 1706 C C . GLU A 1 223 ? 16.688 -12.858 -12.453 1.00 88.69 223 GLU A C 1
ATOM 1708 O O . GLU A 1 223 ? 15.524 -12.701 -12.816 1.00 88.69 223 GLU A O 1
ATOM 1713 N N . MET A 1 224 ? 17.140 -12.298 -11.327 1.00 89.69 224 MET A N 1
ATOM 1714 C CA . MET A 1 224 ? 16.277 -11.583 -10.382 1.00 89.69 224 MET A CA 1
ATOM 1715 C C . MET A 1 224 ? 15.959 -10.136 -10.787 1.00 89.69 224 MET A C 1
ATOM 1717 O O . MET A 1 224 ? 15.289 -9.440 -10.024 1.00 89.69 224 MET A O 1
ATOM 1721 N N . VAL A 1 225 ? 16.410 -9.643 -11.950 1.00 94.69 225 VAL A N 1
ATOM 1722 C CA . VAL A 1 225 ? 16.260 -8.224 -12.336 1.00 94.69 225 VAL A CA 1
ATOM 1723 C C . VAL A 1 225 ? 14.820 -7.717 -12.193 1.00 94.69 225 VAL A C 1
ATOM 1725 O O . VAL A 1 225 ? 14.601 -6.617 -11.684 1.00 94.69 225 VAL A O 1
ATOM 1728 N N . ALA A 1 226 ? 13.824 -8.528 -12.564 1.00 95.81 226 ALA A N 1
ATOM 1729 C CA . ALA A 1 226 ? 12.415 -8.156 -12.471 1.00 95.81 226 ALA A CA 1
ATOM 1730 C C . ALA A 1 226 ? 11.953 -7.947 -11.018 1.00 95.81 226 ALA A C 1
ATOM 1732 O O . ALA A 1 226 ? 11.216 -6.997 -10.744 1.00 95.81 226 ALA A O 1
ATOM 1733 N N . THR A 1 227 ? 12.444 -8.762 -10.080 1.00 93.81 227 THR A N 1
ATOM 1734 C CA . THR A 1 227 ? 12.185 -8.622 -8.639 1.00 93.81 227 THR A CA 1
ATOM 1735 C C . THR A 1 227 ? 12.734 -7.304 -8.107 1.00 93.81 227 THR A C 1
ATOM 1737 O O . THR A 1 227 ? 12.061 -6.627 -7.340 1.00 93.81 227 THR A O 1
ATOM 1740 N N . PHE A 1 228 ? 13.912 -6.868 -8.556 1.00 94.06 228 PHE A N 1
ATOM 1741 C CA . PHE A 1 228 ? 14.453 -5.562 -8.159 1.00 94.06 228 PHE A CA 1
ATOM 1742 C C . PHE A 1 228 ? 13.722 -4.390 -8.829 1.00 94.06 228 PHE A C 1
ATOM 1744 O O . PHE A 1 228 ? 13.543 -3.338 -8.215 1.00 94.06 228 PHE A O 1
ATOM 1751 N N . CYS A 1 229 ? 13.226 -4.577 -10.055 1.00 95.56 229 CYS A N 1
ATOM 1752 C CA . CYS A 1 229 ? 12.394 -3.583 -10.736 1.00 95.56 229 CYS A CA 1
ATOM 1753 C C . CYS A 1 229 ? 11.032 -3.386 -10.049 1.00 95.56 229 CYS A C 1
ATOM 1755 O O . CYS A 1 229 ? 10.485 -2.279 -10.089 1.00 95.56 229 CYS A O 1
ATOM 1757 N N . LEU A 1 230 ? 10.480 -4.450 -9.452 1.00 93.50 230 LEU A N 1
ATOM 1758 C CA . LEU A 1 230 ? 9.188 -4.500 -8.763 1.00 93.50 230 LEU A CA 1
ATOM 1759 C C . LEU A 1 230 ? 9.315 -5.295 -7.442 1.00 93.50 230 LEU A C 1
ATOM 1761 O O . LEU A 1 230 ? 8.834 -6.425 -7.353 1.00 93.50 230 LEU A O 1
ATOM 1765 N N . PRO A 1 231 ? 9.895 -4.704 -6.378 1.00 86.94 231 PRO A N 1
ATOM 1766 C CA . PRO A 1 231 ? 10.246 -5.422 -5.141 1.00 86.94 231 PRO A CA 1
ATOM 1767 C C . PRO A 1 231 ? 9.047 -5.925 -4.335 1.00 86.94 231 PRO A C 1
ATOM 1769 O O . PRO A 1 231 ? 9.189 -6.789 -3.479 1.00 86.94 231 PRO A O 1
ATOM 1772 N N . MET A 1 232 ? 7.852 -5.391 -4.599 1.00 83.75 232 MET A N 1
ATOM 1773 C CA . MET A 1 232 ? 6.603 -5.865 -3.995 1.00 83.75 232 MET A CA 1
ATOM 1774 C C . MET A 1 232 ? 5.819 -6.817 -4.910 1.00 83.75 232 MET A C 1
ATOM 1776 O O . MET A 1 232 ? 4.635 -7.037 -4.664 1.00 83.75 232 MET A O 1
ATOM 1780 N N . GLY A 1 233 ? 6.448 -7.328 -5.970 1.00 89.44 233 GLY A N 1
ATOM 1781 C CA . GLY A 1 233 ? 5.796 -8.108 -7.015 1.00 89.44 233 GLY A CA 1
ATOM 1782 C C . GLY A 1 233 ? 5.065 -7.252 -8.053 1.00 89.44 233 GLY A C 1
ATOM 1783 O O . GLY A 1 233 ? 4.907 -6.032 -7.911 1.00 89.44 233 GLY A O 1
ATOM 1784 N N . ALA A 1 234 ? 4.620 -7.916 -9.117 1.00 91.94 234 ALA A N 1
ATOM 1785 C CA . ALA A 1 234 ? 3.700 -7.353 -10.095 1.00 91.94 234 ALA A CA 1
ATOM 1786 C C . ALA A 1 234 ? 2.269 -7.462 -9.555 1.00 91.94 234 ALA A C 1
ATOM 1788 O O . ALA A 1 234 ? 1.857 -8.523 -9.087 1.00 91.94 234 ALA A O 1
ATOM 1789 N N . THR A 1 235 ? 1.506 -6.371 -9.599 1.00 91.19 235 THR A N 1
ATOM 1790 C CA . THR A 1 235 ? 0.150 -6.333 -9.041 1.00 91.19 235 THR A CA 1
ATOM 1791 C C . THR A 1 235 ? -0.897 -6.164 -10.127 1.00 91.19 235 THR A C 1
ATOM 1793 O O . THR A 1 235 ? -0.678 -5.417 -11.078 1.00 91.19 235 THR A O 1
ATOM 1796 N N . ILE A 1 236 ? -2.042 -6.827 -9.955 1.00 92.12 236 ILE A N 1
ATOM 1797 C CA . ILE A 1 236 ? -3.305 -6.474 -10.611 1.00 92.12 236 ILE A CA 1
ATOM 1798 C C . ILE A 1 236 ? -4.176 -5.805 -9.556 1.00 92.12 236 ILE A C 1
ATOM 1800 O O . ILE A 1 236 ? -4.391 -6.369 -8.486 1.00 92.12 236 ILE A O 1
ATOM 1804 N N . GLU A 1 237 ? -4.686 -4.616 -9.837 1.00 87.94 237 GLU A N 1
ATOM 1805 C CA . GLU A 1 237 ? -5.407 -3.795 -8.869 1.00 87.94 237 GLU A CA 1
ATOM 1806 C C . GLU A 1 237 ? -6.705 -3.264 -9.468 1.00 87.94 237 GLU A C 1
ATOM 1808 O O . GLU A 1 237 ? -6.744 -2.844 -10.623 1.00 87.94 237 GLU A O 1
ATOM 1813 N N . SER A 1 238 ? -7.781 -3.255 -8.683 1.00 85.38 238 SER A N 1
ATOM 1814 C CA . SER A 1 238 ? -9.064 -2.688 -9.103 1.00 85.38 238 SER A CA 1
ATOM 1815 C C . SER A 1 238 ? -9.280 -1.314 -8.472 1.00 85.38 238 SER A C 1
ATOM 1817 O O . SER A 1 238 ? -9.434 -1.194 -7.257 1.00 85.38 238 SER A O 1
ATOM 1819 N N . TRP A 1 239 ? -9.343 -0.279 -9.306 1.00 81.75 239 TRP A N 1
ATOM 1820 C CA . TRP A 1 239 ? -9.409 1.125 -8.901 1.00 81.75 239 TRP A CA 1
ATOM 1821 C C . TRP A 1 239 ? -10.786 1.728 -9.205 1.00 81.75 239 TRP A C 1
ATOM 1823 O O . TRP A 1 239 ? -11.370 1.398 -10.234 1.00 81.75 239 TRP A O 1
ATOM 1833 N N . PRO A 1 240 ? -11.311 2.665 -8.399 1.00 80.38 240 PRO A N 1
ATOM 1834 C CA . PRO A 1 240 ? -12.443 3.500 -8.807 1.00 80.38 240 PRO A CA 1
ATOM 1835 C C . PRO A 1 240 ? -12.185 4.223 -10.140 1.00 80.38 240 PRO A C 1
ATOM 1837 O O . PRO A 1 240 ? -11.053 4.605 -10.435 1.00 80.38 240 PRO A O 1
ATOM 1840 N N . ILE A 1 241 ? -13.224 4.448 -10.951 1.00 76.00 241 ILE A N 1
ATOM 1841 C CA . ILE A 1 241 ? -13.058 5.082 -12.276 1.00 76.00 241 ILE A CA 1
ATOM 1842 C C . ILE A 1 241 ? -12.558 6.536 -12.198 1.00 76.00 241 ILE A C 1
ATOM 1844 O O . ILE A 1 241 ? -11.887 7.010 -13.106 1.00 76.00 241 ILE A O 1
ATOM 1848 N N . ASN A 1 242 ? -12.831 7.216 -11.081 1.00 69.81 242 ASN A N 1
ATOM 1849 C CA . ASN A 1 242 ? -12.422 8.600 -10.824 1.00 69.81 242 ASN A CA 1
ATOM 1850 C C . ASN A 1 242 ? -11.065 8.705 -10.108 1.00 69.81 242 ASN A C 1
ATOM 1852 O O . ASN A 1 242 ? -10.707 9.780 -9.618 1.00 69.81 242 ASN A O 1
ATOM 1856 N N . THR A 1 243 ? -10.320 7.601 -9.986 1.00 71.69 243 THR A N 1
ATOM 1857 C CA . THR A 1 243 ? -8.977 7.626 -9.405 1.00 71.69 243 THR A CA 1
ATOM 1858 C C . THR A 1 243 ? -8.078 8.541 -10.229 1.00 71.69 243 THR A C 1
ATOM 1860 O O . THR A 1 243 ? -7.927 8.365 -11.437 1.00 71.69 243 THR A O 1
ATOM 1863 N N . LYS A 1 244 ? -7.464 9.527 -9.566 1.00 73.06 244 LYS A N 1
ATOM 1864 C CA . LYS A 1 244 ? -6.487 10.405 -10.211 1.00 73.06 244 LYS A CA 1
ATOM 1865 C C . LYS A 1 244 ? -5.276 9.597 -10.665 1.00 73.06 244 LYS A C 1
ATOM 1867 O O . LYS A 1 244 ? -4.839 8.677 -9.981 1.00 73.06 244 LYS A O 1
ATOM 1872 N N . TYR A 1 245 ? -4.714 9.990 -11.800 1.00 71.44 245 TYR A N 1
ATOM 1873 C CA . TYR A 1 245 ? -3.496 9.394 -12.320 1.00 71.44 245 TYR A CA 1
ATOM 1874 C C . TYR A 1 245 ? -2.354 9.457 -11.297 1.00 71.44 245 TYR A C 1
ATOM 1876 O O . TYR A 1 245 ? -2.057 10.523 -10.751 1.00 71.44 245 TYR A O 1
ATOM 1884 N N . HIS A 1 246 ? -1.705 8.319 -11.058 1.00 74.69 246 HIS A N 1
ATOM 1885 C CA . HIS A 1 246 ? -0.534 8.243 -10.195 1.00 74.69 246 HIS A CA 1
ATOM 1886 C C . HIS A 1 246 ? 0.727 8.496 -11.014 1.00 74.69 246 HIS A C 1
ATOM 1888 O O . HIS A 1 246 ? 0.985 7.805 -11.998 1.00 74.69 246 HIS A O 1
ATOM 1894 N N . MET A 1 247 ? 1.523 9.476 -10.583 1.00 79.56 247 MET A N 1
ATOM 1895 C CA . MET A 1 247 ? 2.813 9.750 -11.206 1.00 79.56 247 MET A CA 1
ATOM 1896 C C . MET A 1 247 ? 3.735 8.526 -11.091 1.00 79.56 247 MET A C 1
ATOM 1898 O O . MET A 1 247 ? 3.714 7.845 -10.060 1.00 79.56 247 MET A O 1
ATOM 1902 N N . PRO A 1 248 ? 4.557 8.253 -12.116 1.00 89.75 248 PRO A N 1
ATOM 1903 C CA . PRO A 1 248 ? 5.551 7.193 -12.051 1.00 89.75 248 PRO A CA 1
ATOM 1904 C C . PRO A 1 248 ? 6.537 7.417 -10.914 1.00 89.75 248 PRO A C 1
ATOM 1906 O O . PRO A 1 248 ? 6.900 8.554 -10.605 1.00 89.75 248 PRO A O 1
ATOM 1909 N N . VAL A 1 249 ? 7.006 6.321 -10.331 1.00 91.94 249 VAL A N 1
ATOM 1910 C CA . VAL A 1 249 ? 7.963 6.343 -9.225 1.00 91.94 249 VAL A CA 1
ATOM 1911 C C . VAL A 1 249 ? 9.320 5.895 -9.740 1.00 91.94 249 VAL A C 1
ATOM 1913 O O . VAL A 1 249 ? 9.449 4.792 -10.269 1.00 91.94 249 VAL A O 1
ATOM 1916 N N . PHE A 1 250 ? 10.326 6.752 -9.580 1.00 95.62 250 PHE A N 1
ATOM 1917 C CA . PHE A 1 250 ? 11.715 6.408 -9.855 1.00 95.62 250 PHE A CA 1
ATOM 1918 C C . PHE A 1 250 ? 12.336 5.686 -8.656 1.00 95.62 250 PHE A C 1
ATOM 1920 O O . PHE A 1 250 ? 12.105 6.061 -7.506 1.00 95.62 250 PHE A O 1
ATOM 1927 N N . SER A 1 251 ? 13.134 4.663 -8.929 1.00 94.69 251 SER A N 1
ATOM 1928 C CA . SER A 1 251 ? 13.855 3.890 -7.920 1.00 94.69 251 SER A CA 1
ATOM 1929 C C . SER A 1 251 ? 15.193 3.412 -8.466 1.00 94.69 251 SER A C 1
ATOM 1931 O O . SER A 1 251 ? 15.310 3.141 -9.661 1.00 94.69 251 SER A O 1
ATOM 1933 N N . THR A 1 252 ? 16.175 3.246 -7.587 1.00 97.12 252 THR A N 1
ATOM 1934 C CA . THR A 1 252 ? 17.480 2.670 -7.917 1.00 97.12 252 THR A CA 1
ATOM 1935 C C . THR A 1 252 ? 17.747 1.439 -7.062 1.00 97.12 252 THR A C 1
ATOM 1937 O O . THR A 1 252 ? 17.189 1.284 -5.974 1.00 97.12 252 THR A O 1
ATOM 1940 N N . PHE A 1 253 ? 18.588 0.544 -7.562 1.00 95.62 253 PHE A N 1
ATOM 1941 C CA . PHE A 1 253 ? 19.043 -0.635 -6.838 1.00 95.62 253 PHE A CA 1
ATOM 1942 C C . PHE A 1 253 ? 20.451 -1.019 -7.290 1.00 95.62 253 PHE A C 1
ATOM 1944 O O . PHE A 1 253 ? 20.934 -0.560 -8.324 1.00 95.62 253 PHE A O 1
ATOM 1951 N N . VAL A 1 254 ? 21.116 -1.861 -6.502 1.00 94.81 254 VAL A N 1
ATOM 1952 C CA . VAL A 1 254 ? 22.436 -2.403 -6.833 1.00 94.81 254 VAL A CA 1
ATOM 1953 C C . VAL A 1 254 ? 22.365 -3.917 -6.744 1.00 94.81 254 VAL A C 1
ATOM 1955 O O . VAL A 1 254 ? 21.920 -4.457 -5.731 1.00 94.81 254 VAL A O 1
ATOM 1958 N N . LEU A 1 255 ? 22.791 -4.584 -7.810 1.00 90.00 255 LEU A N 1
ATOM 1959 C CA . LEU A 1 255 ? 22.996 -6.024 -7.857 1.00 90.00 255 LEU A CA 1
ATOM 1960 C C . LEU A 1 255 ? 24.484 -6.301 -7.670 1.00 90.00 255 LEU A C 1
ATOM 1962 O O . LEU A 1 255 ? 25.312 -5.639 -8.291 1.00 90.00 255 LEU A O 1
ATOM 1966 N N . THR A 1 256 ? 24.812 -7.280 -6.835 1.00 86.94 256 THR A N 1
ATOM 1967 C CA . THR A 1 256 ? 26.192 -7.738 -6.657 1.00 86.94 256 THR A CA 1
ATOM 1968 C C . THR A 1 256 ? 26.303 -9.145 -7.223 1.00 86.94 256 THR A C 1
ATOM 1970 O O . THR A 1 256 ? 25.618 -10.051 -6.743 1.00 86.94 256 THR A O 1
ATOM 1973 N N . GLY A 1 257 ? 27.131 -9.318 -8.252 1.00 75.06 257 GLY A N 1
ATOM 1974 C CA . GLY A 1 257 ? 27.432 -10.628 -8.825 1.00 75.06 257 GLY A CA 1
ATOM 1975 C C . GLY A 1 257 ? 28.246 -11.496 -7.864 1.00 75.06 257 GLY A C 1
ATOM 1976 O O . GLY A 1 257 ? 28.847 -11.001 -6.909 1.00 75.06 257 GLY A O 1
ATOM 1977 N N . ALA A 1 258 ? 28.310 -12.803 -8.127 1.00 73.31 258 ALA A N 1
ATOM 1978 C CA . ALA A 1 258 ? 29.112 -13.737 -7.326 1.00 73.31 258 ALA A CA 1
ATOM 1979 C C . ALA A 1 258 ? 30.618 -13.392 -7.330 1.00 73.31 258 ALA A C 1
ATOM 1981 O O . ALA A 1 258 ? 31.334 -13.713 -6.386 1.00 73.31 258 ALA A O 1
ATOM 1982 N N . SER A 1 259 ? 31.076 -12.701 -8.375 1.00 75.88 259 SER A N 1
ATOM 1983 C CA . SER A 1 259 ? 32.424 -12.146 -8.550 1.00 75.88 259 SER A CA 1
ATOM 1984 C C . SER A 1 259 ? 32.697 -10.890 -7.700 1.00 75.88 259 SER A C 1
ATOM 1986 O O . SER A 1 259 ? 33.831 -10.419 -7.650 1.00 75.88 259 SER A O 1
ATOM 1988 N N . GLY A 1 260 ? 31.676 -10.326 -7.043 1.00 77.44 260 GLY A N 1
ATOM 1989 C CA . GLY A 1 260 ? 31.753 -9.052 -6.321 1.00 77.44 260 GLY A CA 1
ATOM 1990 C C . GLY A 1 260 ? 31.550 -7.813 -7.200 1.00 77.44 260 GLY A C 1
ATOM 1991 O O . GLY A 1 260 ? 31.565 -6.693 -6.680 1.00 77.44 260 GLY A O 1
ATOM 1992 N N . GLU A 1 261 ? 31.334 -7.987 -8.507 1.00 83.81 261 GLU A N 1
ATOM 1993 C CA . GLU A 1 261 ? 31.018 -6.883 -9.413 1.00 83.81 261 GLU A CA 1
ATOM 1994 C C . GLU A 1 261 ? 29.662 -6.251 -9.074 1.00 83.81 261 GLU A C 1
ATOM 1996 O O . GLU A 1 261 ? 28.695 -6.943 -8.741 1.00 83.81 261 GLU A O 1
ATOM 2001 N N . LYS A 1 262 ? 29.598 -4.917 -9.130 1.00 89.56 262 LYS A N 1
ATOM 2002 C CA . LYS A 1 262 ? 28.384 -4.151 -8.840 1.00 89.56 262 LYS A CA 1
ATOM 2003 C C . LYS A 1 262 ? 27.746 -3.684 -10.134 1.00 89.56 262 LYS A C 1
ATOM 2005 O O . LYS A 1 262 ? 28.392 -3.024 -10.941 1.00 89.56 262 LYS A O 1
ATOM 2010 N N . VAL A 1 263 ? 26.454 -3.941 -10.254 1.00 91.44 263 VAL A N 1
ATOM 2011 C CA . VAL A 1 263 ? 25.618 -3.467 -11.353 1.00 91.44 263 VAL A CA 1
ATOM 2012 C C . VAL A 1 263 ? 24.565 -2.541 -10.777 1.00 91.44 263 VAL A C 1
ATOM 2014 O O . VAL A 1 263 ? 23.840 -2.891 -9.844 1.00 91.44 263 VAL A O 1
ATOM 2017 N N . TYR A 1 264 ? 24.468 -1.352 -11.348 1.00 95.88 264 TYR A N 1
ATOM 2018 C CA . TYR A 1 264 ? 23.534 -0.319 -10.945 1.00 95.88 264 TYR A CA 1
ATOM 2019 C C . TYR A 1 264 ? 22.278 -0.403 -11.807 1.00 95.88 264 TYR A C 1
ATOM 2021 O O . TYR A 1 264 ? 22.331 -0.314 -13.033 1.00 95.88 264 TYR A O 1
ATOM 2029 N N . GLY A 1 265 ? 21.138 -0.572 -11.148 1.00 97.50 265 GLY A N 1
ATOM 2030 C CA . GLY A 1 265 ? 19.826 -0.525 -11.766 1.00 97.50 265 GLY A CA 1
ATOM 2031 C C . GLY A 1 265 ? 19.131 0.793 -11.470 1.00 97.50 265 GLY A C 1
ATOM 2032 O O . GLY A 1 265 ? 19.101 1.254 -10.327 1.00 97.50 265 GLY A O 1
ATOM 2033 N N . ALA A 1 266 ? 18.535 1.387 -12.494 1.00 98.25 266 ALA A N 1
ATOM 2034 C CA . ALA A 1 266 ? 17.615 2.509 -12.363 1.00 98.25 266 ALA A CA 1
ATOM 2035 C C . ALA A 1 266 ? 16.295 2.125 -13.021 1.00 98.25 266 ALA A C 1
ATOM 2037 O O . ALA A 1 266 ? 16.302 1.571 -14.119 1.00 98.25 266 ALA A O 1
ATOM 2038 N N . ALA A 1 267 ? 15.170 2.387 -12.364 1.00 98.12 267 ALA A N 1
ATOM 2039 C CA . ALA A 1 267 ? 13.863 1.942 -12.820 1.00 98.12 267 ALA A CA 1
ATOM 2040 C C . ALA A 1 267 ? 12.779 3.001 -12.607 1.00 98.12 267 ALA A C 1
ATOM 2042 O O . ALA A 1 267 ? 12.805 3.745 -11.627 1.00 98.12 267 ALA A O 1
ATOM 2043 N N . ILE A 1 268 ? 11.804 3.038 -13.515 1.00 97.62 268 ILE A N 1
ATOM 2044 C CA . ILE A 1 268 ? 10.555 3.784 -13.367 1.00 97.62 268 ILE A CA 1
ATOM 2045 C C . ILE A 1 268 ? 9.403 2.795 -13.308 1.00 97.62 268 ILE A C 1
ATOM 2047 O O . ILE A 1 268 ? 9.154 2.062 -14.263 1.00 97.62 268 ILE A O 1
ATOM 2051 N N . GLN A 1 269 ? 8.672 2.834 -12.200 1.00 95.94 269 GLN A N 1
ATOM 2052 C CA . GLN A 1 269 ? 7.473 2.044 -11.968 1.00 95.94 269 GLN A CA 1
ATOM 2053 C C . GLN A 1 269 ? 6.230 2.868 -12.291 1.00 95.94 269 GLN A C 1
ATOM 2055 O O . GLN A 1 269 ? 6.117 4.024 -11.879 1.00 95.94 269 GLN A O 1
ATOM 2060 N N . PHE A 1 270 ? 5.269 2.262 -12.976 1.00 94.38 270 PHE A N 1
ATOM 2061 C CA . PHE A 1 270 ? 4.014 2.907 -13.350 1.00 94.38 270 PHE A CA 1
ATOM 2062 C C . PHE A 1 270 ? 2.876 1.890 -13.443 1.00 94.38 270 PHE A C 1
ATOM 2064 O O . PHE A 1 270 ? 3.096 0.679 -13.402 1.00 94.38 270 PHE A O 1
ATOM 2071 N N . HIS A 1 271 ? 1.653 2.401 -13.559 1.00 92.00 271 HIS A N 1
ATOM 2072 C CA . HIS A 1 271 ? 0.460 1.594 -13.780 1.00 92.00 271 HIS A CA 1
ATOM 2073 C C . HIS A 1 271 ? -0.049 1.792 -15.202 1.00 92.00 271 HIS A C 1
ATOM 2075 O O . HIS A 1 271 ? 0.054 2.884 -15.763 1.00 92.00 271 HIS A O 1
ATOM 2081 N N . GLU A 1 272 ? -0.616 0.736 -15.762 1.00 91.50 272 GLU A N 1
ATOM 2082 C CA . GLU A 1 272 ? -1.307 0.748 -17.047 1.00 91.50 272 GLU A CA 1
ATOM 2083 C C . GLU A 1 272 ? -2.604 -0.058 -16.952 1.00 91.50 272 GLU A C 1
ATOM 2085 O O . GLU A 1 272 ? -2.769 -0.882 -16.047 1.00 91.50 272 GLU A O 1
ATOM 2090 N N . GLN A 1 273 ? -3.515 0.155 -17.901 1.00 91.81 273 GLN A N 1
ATOM 2091 C CA . GLN A 1 273 ? -4.786 -0.559 -17.916 1.00 91.81 273 GLN A CA 1
ATOM 2092 C C . GLN A 1 273 ? -4.570 -2.053 -18.158 1.00 91.81 273 GLN A C 1
ATOM 2094 O O . GLN A 1 273 ? -3.953 -2.455 -19.143 1.00 91.81 273 GLN A O 1
ATOM 2099 N N . TYR A 1 274 ? -5.143 -2.871 -17.280 1.00 93.38 274 TYR A N 1
ATOM 2100 C CA . TYR A 1 274 ? -5.188 -4.315 -17.442 1.00 93.38 274 TYR A CA 1
ATOM 2101 C C . TYR A 1 274 ? -6.533 -4.731 -18.058 1.00 93.38 274 TYR A C 1
ATOM 2103 O O . TYR A 1 274 ? -7.591 -4.380 -17.518 1.00 93.38 274 TYR A O 1
ATOM 2111 N N . PRO A 1 275 ? -6.545 -5.486 -19.171 1.00 91.94 275 PRO A N 1
ATOM 2112 C CA . PRO A 1 275 ? -7.787 -5.903 -19.809 1.00 91.94 275 PRO A CA 1
ATOM 2113 C C . PRO A 1 275 ? -8.631 -6.795 -18.891 1.00 91.94 275 PRO A C 1
ATOM 2115 O O . PRO A 1 275 ? -8.219 -7.885 -18.500 1.00 91.94 275 PRO A O 1
ATOM 2118 N N . ARG A 1 276 ? -9.870 -6.375 -18.600 1.00 89.31 276 ARG A N 1
ATOM 2119 C CA . ARG A 1 276 ? -10.814 -7.153 -17.770 1.00 89.31 276 ARG A CA 1
ATOM 2120 C C . ARG A 1 276 ? -11.079 -8.561 -18.314 1.00 89.31 276 ARG A C 1
ATOM 2122 O O . ARG A 1 276 ? -11.297 -9.474 -17.530 1.00 89.31 276 ARG A O 1
ATOM 2129 N N . GLY A 1 277 ? -11.041 -8.737 -19.637 1.00 90.25 277 GLY A N 1
ATOM 2130 C CA . GLY A 1 277 ? -11.241 -10.036 -20.291 1.00 90.25 277 GLY A CA 1
ATOM 2131 C C . GLY A 1 277 ? -10.155 -11.072 -19.981 1.00 90.25 277 GLY A C 1
ATOM 2132 O O . GLY A 1 277 ? -10.383 -12.257 -20.187 1.00 90.25 277 GLY A O 1
ATOM 2133 N N . CYS A 1 278 ? -9.003 -10.651 -19.451 1.00 91.94 278 CYS A N 1
ATOM 2134 C CA . CYS A 1 278 ? -7.929 -11.551 -19.029 1.00 91.94 278 CYS A CA 1
ATOM 2135 C C . CYS A 1 278 ? -8.105 -12.072 -17.590 1.00 91.94 278 CYS A C 1
ATOM 2137 O O . CYS A 1 278 ? -7.297 -12.876 -17.134 1.00 91.94 278 CYS A O 1
ATOM 2139 N N . LEU A 1 279 ? -9.135 -11.622 -16.861 1.00 92.25 279 LEU A N 1
ATOM 2140 C CA . LEU A 1 279 ? -9.389 -12.033 -15.480 1.00 92.25 279 LEU A CA 1
ATOM 2141 C C . LEU A 1 279 ? -10.303 -13.259 -15.415 1.00 92.25 279 LEU A C 1
ATOM 2143 O O . LEU A 1 279 ? -11.400 -13.268 -15.974 1.00 92.25 279 LEU A O 1
ATOM 2147 N N . SER A 1 280 ? -9.903 -14.253 -14.628 1.00 90.38 280 SER A N 1
ATOM 2148 C CA . SER A 1 280 ? -10.778 -15.356 -14.219 1.00 90.38 280 SER A CA 1
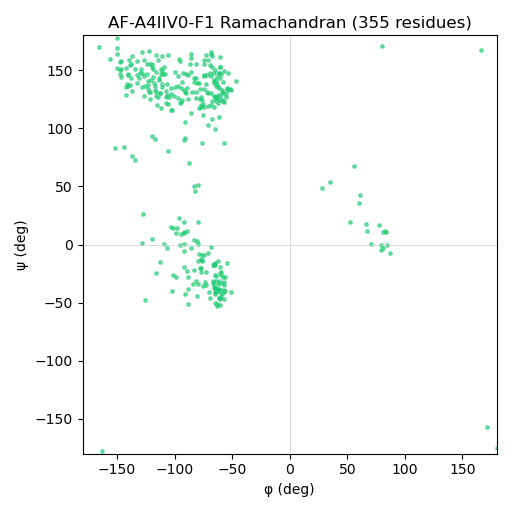ATOM 2149 C C . SER A 1 280 ? -11.904 -14.879 -13.294 1.00 90.38 280 SER A C 1
ATOM 2151 O O . SER A 1 280 ? -11.824 -13.824 -12.660 1.00 90.38 280 SER A O 1
ATOM 2153 N N . GLU A 1 281 ? -12.959 -15.684 -13.146 1.00 86.81 281 GLU A N 1
ATOM 2154 C CA . GLU A 1 281 ? -14.059 -15.376 -12.224 1.00 86.81 281 GLU A CA 1
ATOM 2155 C C . GLU A 1 281 ? -13.569 -15.215 -10.774 1.00 86.81 281 GLU A C 1
ATOM 2157 O O . GLU A 1 281 ? -13.946 -14.260 -10.098 1.00 86.81 281 GLU A O 1
ATOM 2162 N N . LYS A 1 282 ? -12.652 -16.083 -10.320 1.00 84.81 282 LYS A N 1
ATOM 2163 C CA . LYS A 1 282 ? -12.041 -15.992 -8.982 1.00 84.81 282 LYS A CA 1
ATOM 2164 C C . LYS A 1 282 ? -11.306 -14.666 -8.783 1.00 84.81 282 LYS A C 1
ATOM 2166 O O . LYS A 1 282 ? -11.481 -14.019 -7.755 1.00 84.81 282 LYS A O 1
ATOM 2171 N N . GLN A 1 283 ? -10.522 -14.234 -9.772 1.00 88.31 283 GLN A N 1
ATOM 2172 C CA . GLN A 1 283 ? -9.827 -12.945 -9.711 1.00 88.31 283 GLN A CA 1
ATOM 2173 C C . GLN A 1 283 ? -10.819 -11.779 -9.706 1.00 88.31 283 GLN A C 1
ATOM 2175 O O . GLN A 1 283 ? -10.654 -10.851 -8.920 1.00 88.31 283 GLN A O 1
ATOM 2180 N N . ASN A 1 284 ? -11.885 -11.8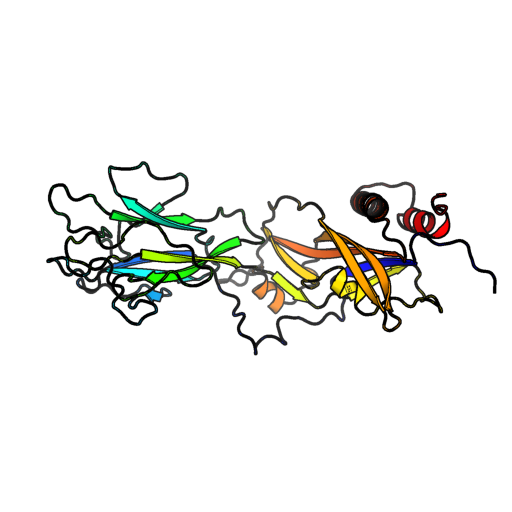42 -10.510 1.00 86.88 284 ASN A N 1
ATOM 2181 C CA . ASN A 1 284 ? -12.944 -10.830 -10.498 1.00 86.88 284 ASN A CA 1
ATOM 2182 C C . ASN A 1 284 ? -13.626 -10.716 -9.122 1.00 86.88 284 ASN A C 1
ATOM 2184 O O . ASN A 1 284 ? -13.903 -9.602 -8.672 1.00 86.88 284 ASN A O 1
ATOM 2188 N N . GLN A 1 285 ? -13.849 -11.836 -8.427 1.00 80.25 285 GLN A N 1
ATOM 2189 C CA . GLN A 1 285 ? -14.362 -11.835 -7.051 1.00 80.25 285 GLN A CA 1
ATOM 2190 C C . GLN A 1 285 ? -13.358 -11.192 -6.079 1.00 80.25 285 GLN A C 1
ATOM 2192 O O . GLN A 1 285 ? -13.719 -10.260 -5.360 1.00 80.25 285 GLN A O 1
ATOM 2197 N N . SER A 1 286 ? -12.087 -11.612 -6.097 1.00 78.19 286 SER A N 1
ATOM 2198 C CA . SER A 1 286 ? -11.037 -11.076 -5.209 1.00 78.19 286 SER A CA 1
ATOM 2199 C C . SER A 1 286 ? -10.756 -9.581 -5.419 1.00 78.19 286 SER A C 1
ATOM 2201 O O . SER A 1 286 ? -10.489 -8.850 -4.461 1.00 78.19 286 SER A O 1
ATOM 2203 N N . LEU A 1 287 ? -10.863 -9.106 -6.662 1.00 80.56 287 LEU A N 1
ATOM 2204 C CA . LEU A 1 287 ? -10.730 -7.696 -7.039 1.00 80.56 287 LEU A CA 1
ATOM 2205 C C . LEU A 1 287 ? -12.011 -6.880 -6.771 1.00 80.56 287 LEU A C 1
ATOM 2207 O O . LEU A 1 287 ? -12.051 -5.683 -7.049 1.00 80.56 287 LEU A O 1
ATOM 2211 N N . GLY A 1 288 ? -13.078 -7.489 -6.242 1.00 79.44 288 GLY A N 1
ATOM 2212 C CA . GLY A 1 288 ? -14.339 -6.792 -5.975 1.00 79.44 288 GLY A CA 1
ATOM 2213 C C . GLY A 1 288 ? -14.961 -6.189 -7.240 1.00 79.44 288 GLY A C 1
ATOM 2214 O O . GLY A 1 288 ? -15.512 -5.082 -7.194 1.00 79.44 288 GLY A O 1
ATOM 2215 N N . LEU A 1 289 ? -14.815 -6.886 -8.370 1.00 82.00 289 LEU A N 1
ATOM 2216 C CA . LEU A 1 289 ? -15.379 -6.531 -9.676 1.00 82.00 289 LEU A CA 1
ATOM 2217 C C . LEU A 1 289 ? -16.752 -7.176 -9.910 1.00 82.00 289 LEU A C 1
ATOM 2219 O O . LEU A 1 289 ? -17.356 -6.958 -10.958 1.00 82.00 289 LEU A O 1
ATOM 2223 N N . LEU A 1 290 ? -17.253 -7.942 -8.940 1.00 80.56 290 LEU A N 1
ATOM 2224 C CA . LEU A 1 290 ? -18.580 -8.553 -8.936 1.00 80.56 290 LEU A CA 1
ATOM 2225 C C . LEU A 1 290 ? -19.351 -8.103 -7.689 1.00 80.56 290 LEU A C 1
ATOM 2227 O O . LEU A 1 290 ? -18.775 -7.988 -6.607 1.00 80.56 290 LEU A O 1
ATOM 2231 N N . SER A 1 291 ? -20.650 -7.843 -7.843 1.00 68.62 291 SER A N 1
ATOM 2232 C CA . SER A 1 291 ? -21.557 -7.556 -6.727 1.00 68.62 291 SER A CA 1
ATOM 2233 C C . SER A 1 291 ? -21.636 -8.757 -5.784 1.00 68.62 291 SER A C 1
ATOM 2235 O O . SER A 1 291 ? -21.782 -9.891 -6.233 1.00 68.62 291 SER A O 1
ATOM 2237 N N . VAL A 1 292 ? -21.579 -8.506 -4.475 1.00 63.69 292 VAL A N 1
ATOM 2238 C CA . VAL A 1 292 ? -21.640 -9.557 -3.443 1.00 63.69 292 VAL A CA 1
ATOM 2239 C C . VAL A 1 292 ? -23.009 -10.247 -3.420 1.00 63.69 292 VAL A C 1
ATOM 2241 O O . VAL A 1 292 ? -23.087 -11.435 -3.125 1.00 63.69 292 VAL A O 1
ATOM 2244 N N . VAL A 1 293 ? -24.075 -9.517 -3.765 1.00 61.53 293 VAL A N 1
ATOM 2245 C CA . VAL A 1 293 ? -25.464 -9.998 -3.677 1.00 61.53 293 VAL A CA 1
ATOM 2246 C C . VAL A 1 293 ? -25.885 -10.710 -4.964 1.00 61.53 293 VAL A C 1
ATOM 2248 O O . VAL A 1 293 ? -26.315 -11.856 -4.922 1.00 61.53 293 VAL A O 1
ATOM 2251 N N . ASP A 1 294 ? -25.675 -10.065 -6.117 1.00 73.25 294 ASP A N 1
ATOM 2252 C CA . ASP A 1 294 ? -26.211 -10.544 -7.403 1.00 73.25 294 ASP A CA 1
ATOM 2253 C C . ASP A 1 294 ? -25.140 -11.102 -8.354 1.00 73.25 294 ASP A C 1
ATOM 2255 O O . ASP A 1 294 ? -25.446 -11.446 -9.495 1.00 73.25 294 ASP A O 1
ATOM 2259 N N . LYS A 1 295 ? -23.859 -11.108 -7.948 1.00 72.50 295 LYS A N 1
ATOM 2260 C CA . LYS A 1 295 ? -22.695 -11.465 -8.792 1.00 72.50 295 LYS A CA 1
ATOM 2261 C C . LYS A 1 295 ? -22.605 -10.714 -10.127 1.00 72.50 295 LYS A C 1
ATOM 2263 O O . LYS A 1 295 ? -21.904 -11.135 -11.042 1.00 72.50 295 LYS A O 1
ATOM 2268 N N . ARG A 1 296 ? -23.286 -9.574 -10.253 1.00 78.81 296 ARG A N 1
ATOM 2269 C CA . ARG A 1 296 ? -23.250 -8.737 -11.459 1.00 78.81 296 ARG A CA 1
ATOM 2270 C C . ARG A 1 296 ? -21.926 -7.970 -11.571 1.00 78.81 296 ARG A C 1
ATOM 2272 O O . ARG A 1 296 ? -21.416 -7.528 -10.539 1.00 78.81 296 ARG A O 1
ATOM 2279 N N . PRO A 1 297 ? -21.387 -7.757 -12.786 1.00 80.88 297 PRO A N 1
ATOM 2280 C CA . PRO A 1 297 ? -20.177 -6.965 -12.990 1.00 80.88 297 PRO A CA 1
ATOM 2281 C C . PRO A 1 297 ? -20.304 -5.526 -12.485 1.00 80.88 297 PRO A C 1
ATOM 2283 O O . PRO A 1 297 ? -21.244 -4.807 -12.819 1.00 80.88 297 PRO A O 1
ATOM 2286 N N . VAL A 1 298 ? -19.308 -5.088 -11.721 1.00 80.81 298 VAL A N 1
ATOM 2287 C CA . VAL A 1 298 ? -19.168 -3.714 -11.237 1.00 80.81 298 VAL A CA 1
ATOM 2288 C C . VAL A 1 298 ? -18.458 -2.888 -12.314 1.00 80.81 298 VAL A C 1
ATOM 2290 O O . VAL A 1 298 ? -17.288 -3.123 -12.637 1.00 80.81 298 VAL A O 1
ATOM 2293 N N . THR A 1 299 ? -19.166 -1.927 -12.907 1.00 81.06 299 THR A N 1
ATOM 2294 C CA . THR A 1 299 ? -18.683 -1.140 -14.060 1.00 81.06 299 THR A CA 1
ATOM 2295 C C . THR A 1 299 ? -17.975 0.157 -13.671 1.00 81.06 299 THR A C 1
ATOM 2297 O O . THR A 1 299 ? -17.166 0.657 -14.442 1.00 81.06 299 THR A O 1
ATOM 2300 N N . ASN A 1 300 ? -18.182 0.672 -12.456 1.00 80.12 300 ASN A N 1
ATOM 2301 C CA . ASN A 1 300 ? -17.582 1.924 -11.968 1.00 80.12 300 ASN A CA 1
ATOM 2302 C C . ASN A 1 300 ? -16.121 1.788 -11.481 1.00 80.12 300 ASN A C 1
ATOM 2304 O O . ASN A 1 300 ? -15.624 2.637 -10.734 1.00 80.12 300 ASN A O 1
ATOM 2308 N N . LYS A 1 301 ? -15.431 0.721 -11.892 1.00 84.31 301 LYS A N 1
ATOM 2309 C CA . LYS A 1 301 ? -14.030 0.450 -11.555 1.00 84.31 301 LYS A CA 1
ATOM 2310 C C . LYS A 1 301 ? -13.199 0.269 -12.826 1.00 84.31 301 LYS A C 1
ATOM 2312 O O . LYS A 1 301 ? -13.715 -0.138 -13.861 1.00 84.31 301 LYS A O 1
ATOM 2317 N N . SER A 1 302 ? -11.906 0.517 -12.763 1.00 87.00 302 SER A N 1
ATOM 2318 C CA . SER A 1 302 ? -10.930 0.129 -13.780 1.00 87.00 302 SER A CA 1
ATOM 2319 C C . SER A 1 302 ? -9.977 -0.899 -13.181 1.00 87.00 302 SER A C 1
ATOM 2321 O O . SER A 1 302 ? -9.869 -1.002 -11.961 1.00 87.00 302 SER A O 1
ATOM 2323 N N . VAL A 1 303 ? -9.317 -1.687 -14.023 1.00 91.56 303 VAL A N 1
ATOM 2324 C CA . VAL A 1 303 ? -8.300 -2.637 -13.569 1.00 91.56 303 VAL A CA 1
ATOM 2325 C C . VAL A 1 303 ? -6.966 -2.153 -14.095 1.00 91.56 303 VAL A C 1
ATOM 2327 O O . VAL A 1 303 ? -6.857 -1.821 -15.274 1.00 91.56 303 VAL A O 1
ATOM 2330 N N . GLN A 1 304 ? -5.980 -2.076 -13.216 1.00 91.12 304 GLN A N 1
ATOM 2331 C CA . GLN A 1 304 ? -4.632 -1.648 -13.540 1.00 91.12 304 GLN A CA 1
ATOM 2332 C C . GLN A 1 304 ? -3.648 -2.772 -13.241 1.00 91.12 304 GLN A C 1
ATOM 2334 O O . GLN A 1 304 ? -3.875 -3.576 -12.337 1.00 91.12 304 GLN A O 1
ATOM 2339 N N . THR A 1 305 ? -2.547 -2.807 -13.980 1.00 93.75 305 THR A N 1
ATOM 2340 C CA . THR A 1 305 ? -1.386 -3.631 -13.653 1.00 93.75 305 THR A CA 1
ATOM 2341 C C . THR A 1 305 ? -0.169 -2.752 -13.437 1.00 93.75 305 THR A C 1
ATOM 2343 O O . THR A 1 305 ? 0.007 -1.735 -14.114 1.00 93.75 305 THR A O 1
ATOM 2346 N N . LYS A 1 306 ? 0.688 -3.147 -12.498 1.00 92.44 306 LYS A N 1
ATOM 2347 C CA . LYS A 1 306 ? 1.959 -2.465 -12.261 1.00 92.44 306 LYS A CA 1
ATOM 2348 C C . LYS A 1 306 ? 3.042 -2.997 -13.204 1.00 92.44 306 LYS A C 1
ATOM 2350 O O . LYS A 1 306 ? 3.231 -4.209 -13.318 1.00 92.44 306 LYS A O 1
ATOM 2355 N N . LYS A 1 307 ? 3.764 -2.085 -13.854 1.00 96.12 307 LYS A N 1
ATOM 2356 C CA . LYS A 1 307 ? 4.926 -2.357 -14.711 1.00 96.12 307 LYS A CA 1
ATOM 2357 C C . LYS A 1 307 ? 6.114 -1.495 -14.305 1.00 96.12 307 LYS A C 1
ATOM 2359 O O . LYS A 1 307 ? 5.979 -0.529 -13.551 1.00 96.12 307 LYS A O 1
ATOM 2364 N N . SER A 1 308 ? 7.285 -1.864 -14.801 1.00 98.25 308 SER A N 1
ATOM 2365 C CA . SER A 1 308 ? 8.521 -1.123 -14.601 1.00 98.25 308 SER A CA 1
ATOM 2366 C C . SER A 1 308 ? 9.363 -1.137 -15.872 1.00 98.25 308 SER A C 1
ATOM 2368 O O . SER A 1 308 ? 9.469 -2.174 -16.522 1.00 98.25 308 SER A O 1
ATOM 2370 N N . ILE A 1 309 ? 9.956 0.001 -16.227 1.00 98.44 309 ILE A N 1
ATOM 2371 C CA . ILE A 1 309 ? 11.051 0.072 -17.204 1.00 98.44 309 ILE A CA 1
ATOM 2372 C C . ILE A 1 309 ? 12.350 0.335 -16.456 1.00 98.44 309 ILE A C 1
ATOM 2374 O O . ILE A 1 309 ? 12.375 1.149 -15.535 1.00 98.44 309 ILE A O 1
ATOM 2378 N N . CYS A 1 310 ? 13.424 -0.340 -16.838 1.00 98.38 310 CYS A N 1
ATOM 2379 C CA . CYS A 1 310 ? 14.687 -0.315 -16.119 1.00 98.38 310 CYS A CA 1
ATOM 2380 C C . CYS A 1 310 ? 15.872 -0.280 -17.078 1.00 98.38 310 CYS A C 1
ATOM 2382 O O . CYS A 1 310 ? 15.823 -0.880 -18.149 1.00 98.38 310 CYS A O 1
ATOM 2384 N N . VAL A 1 311 ? 16.939 0.406 -16.676 1.00 98.06 311 VAL A N 1
ATOM 2385 C CA . VAL A 1 311 ? 18.269 0.264 -17.270 1.00 98.06 311 VAL A CA 1
ATOM 2386 C C . VAL A 1 311 ? 19.233 -0.349 -16.262 1.00 98.06 311 VAL A C 1
ATOM 2388 O O . VAL A 1 311 ? 19.182 -0.011 -15.076 1.00 98.06 311 VAL A O 1
ATOM 2391 N N . LEU A 1 312 ? 20.113 -1.223 -16.747 1.00 96.31 312 LEU A N 1
ATOM 2392 C CA . LEU A 1 312 ? 21.240 -1.780 -16.003 1.00 96.31 312 LEU A CA 1
ATOM 2393 C C . LEU A 1 312 ? 22.549 -1.235 -16.564 1.00 96.31 312 LEU A C 1
ATOM 2395 O O . LEU A 1 312 ? 22.727 -1.193 -17.781 1.00 96.31 312 LEU A O 1
ATOM 2399 N N . SER A 1 313 ? 23.453 -0.831 -15.680 1.00 94.31 313 SER A N 1
ATOM 2400 C CA . SER A 1 313 ? 24.756 -0.288 -16.049 1.00 94.31 313 SER A CA 1
ATOM 2401 C C . SER A 1 313 ? 25.819 -0.633 -15.016 1.00 94.31 313 SER A C 1
ATOM 2403 O O . SER A 1 313 ? 25.542 -0.687 -13.817 1.00 94.31 313 SER A O 1
ATOM 2405 N N . HIS A 1 314 ? 27.062 -0.763 -15.460 1.00 91.62 314 HIS A N 1
ATOM 2406 C CA . HIS A 1 314 ? 28.236 -0.770 -14.584 1.00 91.62 314 HIS A CA 1
ATOM 2407 C C . HIS A 1 314 ? 28.545 0.607 -13.966 1.00 91.62 314 HIS A C 1
ATOM 2409 O O . HIS A 1 314 ? 29.387 0.719 -13.075 1.00 91.62 314 HIS A O 1
ATOM 2415 N N . TRP A 1 315 ? 27.840 1.660 -14.392 1.00 92.31 315 TRP A N 1
ATOM 2416 C CA . TRP A 1 315 ? 28.099 3.042 -14.001 1.00 92.31 315 TRP A CA 1
ATOM 2417 C C . TRP A 1 315 ? 26.914 3.650 -13.243 1.00 92.31 315 TRP A C 1
ATOM 2419 O O . TRP A 1 315 ? 25.777 3.564 -13.707 1.00 92.31 315 TRP A O 1
ATOM 2429 N N . PRO A 1 316 ? 27.134 4.333 -12.108 1.00 94.06 316 PRO A N 1
ATOM 2430 C CA . PRO A 1 316 ? 26.060 4.878 -11.277 1.00 94.06 316 PRO A CA 1
ATOM 2431 C C . PRO A 1 316 ? 25.528 6.235 -11.788 1.00 94.06 316 PRO A C 1
ATOM 2433 O O . PRO A 1 316 ? 25.337 7.168 -11.008 1.00 94.06 316 PRO A O 1
ATOM 2436 N N . PHE A 1 317 ? 25.268 6.382 -13.093 1.00 95.19 317 PHE A N 1
ATOM 2437 C CA . PHE A 1 317 ? 24.772 7.632 -13.700 1.00 95.19 317 PHE A CA 1
ATOM 2438 C C . PHE A 1 317 ? 23.259 7.839 -13.504 1.00 95.19 317 PHE A C 1
ATOM 2440 O O . PHE A 1 317 ? 22.512 8.101 -14.450 1.00 95.19 317 PHE A O 1
ATOM 2447 N N . PHE A 1 318 ? 22.790 7.729 -12.259 1.00 96.12 318 PHE A N 1
ATOM 2448 C CA . PHE A 1 318 ? 21.364 7.695 -11.923 1.00 96.12 318 PHE A CA 1
ATOM 2449 C C . PHE A 1 318 ? 20.573 8.906 -12.420 1.00 96.12 318 PHE A C 1
ATOM 2451 O O . PHE A 1 318 ? 19.473 8.724 -12.934 1.00 96.12 318 PHE A O 1
ATOM 2458 N N . ASP A 1 319 ? 21.136 10.113 -12.355 1.00 95.62 319 ASP A N 1
ATOM 2459 C CA . ASP A 1 319 ? 20.467 11.323 -12.848 1.00 95.62 319 ASP A CA 1
ATOM 2460 C C . ASP A 1 319 ? 20.220 11.271 -14.362 1.00 95.62 319 ASP A C 1
ATOM 2462 O O . ASP A 1 319 ? 19.176 11.707 -14.857 1.00 95.62 319 ASP A O 1
ATOM 2466 N N . VAL A 1 320 ? 21.177 10.720 -15.114 1.00 95.81 320 VAL A N 1
ATOM 2467 C CA . VAL A 1 320 ? 21.062 10.532 -16.565 1.00 95.81 320 VAL A CA 1
ATOM 2468 C C . VAL A 1 320 ? 20.013 9.464 -16.856 1.00 95.81 320 VAL A C 1
ATOM 2470 O O . VAL A 1 320 ? 19.123 9.680 -17.682 1.00 95.81 320 VAL A O 1
ATOM 2473 N N . PHE A 1 321 ? 20.060 8.345 -16.133 1.00 97.44 321 PHE A N 1
ATOM 2474 C CA . PHE A 1 321 ? 19.101 7.254 -16.287 1.00 97.44 321 PHE A CA 1
ATOM 2475 C C . PHE A 1 321 ? 17.678 7.675 -15.932 1.00 97.44 321 PHE A C 1
ATOM 2477 O O . PHE A 1 321 ? 16.748 7.337 -16.659 1.00 97.44 321 PHE A O 1
ATOM 2484 N N . GLN A 1 322 ? 17.489 8.468 -14.877 1.00 97.81 322 GLN A N 1
ATOM 2485 C CA . GLN A 1 322 ? 16.186 9.007 -14.505 1.00 97.81 322 GLN A CA 1
ATOM 2486 C C . GLN A 1 322 ? 15.615 9.886 -15.617 1.00 97.81 322 GLN A C 1
ATOM 2488 O O . GLN A 1 322 ? 14.450 9.722 -15.989 1.00 97.81 322 GLN A O 1
ATOM 2493 N N . LYS A 1 323 ? 16.423 10.799 -16.176 1.00 97.44 323 LYS A N 1
ATOM 2494 C CA . LYS A 1 323 ? 16.007 11.662 -17.294 1.00 97.44 323 LYS A CA 1
ATOM 2495 C C . LYS A 1 323 ? 15.636 10.832 -18.523 1.00 97.44 323 LYS A C 1
ATOM 2497 O O . LYS A 1 323 ? 14.575 11.060 -19.104 1.00 97.44 323 LYS A O 1
ATOM 2502 N N . PHE A 1 324 ? 16.465 9.851 -18.875 1.00 97.69 324 PHE A N 1
ATOM 2503 C CA . PHE A 1 324 ? 16.229 8.962 -20.010 1.00 97.69 324 PHE A CA 1
ATOM 2504 C C . PHE A 1 324 ? 14.962 8.115 -19.834 1.00 97.69 324 PHE A C 1
ATOM 2506 O O . PHE A 1 324 ? 14.074 8.160 -20.682 1.00 97.69 324 PHE A O 1
ATOM 2513 N N . LEU A 1 325 ? 14.819 7.403 -18.715 1.00 98.25 325 LEU A N 1
ATOM 2514 C CA . LEU A 1 325 ? 13.633 6.591 -18.436 1.00 98.25 325 LEU A CA 1
ATOM 2515 C C . LEU A 1 325 ? 12.365 7.449 -18.373 1.00 98.25 325 LEU A C 1
ATOM 2517 O O . LEU A 1 325 ? 11.323 7.039 -18.878 1.00 98.25 325 LEU A O 1
ATOM 2521 N N . THR A 1 326 ? 12.442 8.658 -17.803 1.00 97.44 326 THR A N 1
ATOM 2522 C CA . THR A 1 326 ? 11.300 9.588 -17.762 1.00 97.44 326 THR A CA 1
ATOM 2523 C C . THR A 1 326 ? 10.902 10.012 -19.171 1.00 97.44 326 THR A C 1
ATOM 2525 O O . THR A 1 326 ? 9.712 10.084 -19.474 1.00 97.44 326 THR A O 1
ATOM 2528 N N . PHE A 1 327 ? 11.880 10.274 -20.042 1.00 96.81 327 PHE A N 1
ATOM 2529 C CA . PHE A 1 327 ? 11.630 10.548 -21.453 1.00 96.81 327 PHE A CA 1
ATOM 2530 C C . PHE A 1 327 ? 10.948 9.357 -22.137 1.00 96.81 327 PHE A C 1
ATOM 2532 O O . PHE A 1 327 ? 9.882 9.547 -22.716 1.00 96.81 327 PHE A O 1
ATOM 2539 N N . ILE A 1 328 ? 11.496 8.143 -22.006 1.00 97.38 328 ILE A N 1
ATOM 2540 C CA . ILE A 1 328 ? 10.931 6.917 -22.597 1.00 97.38 328 ILE A CA 1
ATOM 2541 C C . ILE A 1 328 ? 9.496 6.689 -22.124 1.00 97.38 328 ILE A C 1
ATOM 2543 O O . ILE A 1 328 ? 8.605 6.467 -22.937 1.00 97.38 328 ILE A O 1
ATOM 2547 N N . TYR A 1 329 ? 9.245 6.817 -20.824 1.00 96.12 329 TYR A N 1
ATOM 2548 C CA . TYR A 1 329 ? 7.904 6.676 -20.276 1.00 96.12 329 TYR A CA 1
ATOM 2549 C C . TYR A 1 329 ? 6.925 7.722 -20.823 1.00 96.12 329 TYR A C 1
ATOM 2551 O O . TYR A 1 329 ? 5.814 7.392 -21.223 1.00 96.12 329 TYR A O 1
ATOM 2559 N N . ARG A 1 330 ? 7.321 9.000 -20.868 1.00 95.00 330 ARG A N 1
ATOM 2560 C CA . ARG A 1 330 ? 6.462 10.053 -21.430 1.00 95.00 330 ARG A CA 1
ATOM 2561 C C . ARG A 1 330 ? 6.188 9.809 -22.911 1.00 95.00 330 ARG A C 1
ATOM 2563 O O . ARG A 1 330 ? 5.070 10.045 -23.357 1.00 95.00 330 ARG A O 1
ATOM 2570 N N . TYR A 1 331 ? 7.182 9.327 -23.650 1.00 95.50 331 TYR A N 1
ATOM 2571 C CA . TYR A 1 331 ? 7.053 8.966 -25.060 1.00 95.50 331 TYR A CA 1
ATOM 2572 C C . TYR A 1 331 ? 6.104 7.778 -25.266 1.00 95.50 331 TYR A C 1
ATOM 2574 O O . TYR A 1 331 ? 5.346 7.760 -26.222 1.00 95.50 331 TYR A O 1
ATOM 2582 N N . SER A 1 332 ? 6.076 6.793 -24.361 1.00 93.44 332 SER A N 1
ATOM 2583 C CA . SER A 1 332 ? 5.191 5.629 -24.519 1.00 93.44 332 SER A CA 1
ATOM 2584 C C . SER A 1 332 ? 3.710 5.940 -24.283 1.00 93.44 332 SER A C 1
ATOM 2586 O O . SER A 1 332 ? 2.853 5.212 -24.778 1.00 93.44 332 SER A O 1
ATOM 2588 N N . ILE A 1 333 ? 3.402 7.001 -23.531 1.00 91.88 333 ILE A N 1
ATOM 2589 C CA . ILE A 1 333 ? 2.024 7.414 -23.213 1.00 91.88 333 ILE A CA 1
ATOM 2590 C C . ILE A 1 333 ? 1.567 8.667 -23.971 1.00 91.88 333 ILE A C 1
ATOM 2592 O O . ILE A 1 333 ? 0.429 9.103 -23.797 1.00 91.88 333 ILE A O 1
ATOM 2596 N N . SER A 1 334 ? 2.448 9.282 -24.763 1.00 88.94 334 SER A N 1
ATOM 2597 C CA . SER A 1 334 ? 2.115 10.423 -25.617 1.00 88.94 334 SER A CA 1
ATOM 2598 C C . SER A 1 334 ? 2.177 10.018 -27.088 1.00 88.94 334 SER A C 1
ATOM 2600 O O . SER A 1 334 ? 2.672 8.952 -27.438 1.00 88.94 334 SER A O 1
ATOM 2602 N N . GLY A 1 335 ? 1.560 10.809 -27.959 1.00 84.12 335 GLY A N 1
ATOM 2603 C CA . GLY A 1 335 ? 1.505 10.491 -29.378 1.00 84.12 335 GLY A CA 1
ATOM 2604 C C . GLY A 1 335 ? 0.481 11.338 -30.127 1.00 84.12 335 GLY A C 1
ATOM 2605 O O . GLY A 1 335 ? -0.342 12.005 -29.493 1.00 84.12 335 GLY A O 1
ATOM 2606 N N . PRO A 1 336 ? 0.521 11.324 -31.469 1.00 88.00 336 PRO A N 1
ATOM 2607 C CA . PRO A 1 336 ? 1.364 10.476 -32.324 1.00 88.00 336 PRO A CA 1
ATOM 2608 C C . PRO A 1 336 ? 2.847 10.894 -32.368 1.00 88.00 336 PRO A C 1
ATOM 2610 O O . PRO A 1 336 ? 3.202 12.037 -32.079 1.00 88.00 336 PRO A O 1
ATOM 2613 N N . HIS A 1 337 ? 3.719 9.958 -32.750 1.00 92.38 337 HIS A N 1
ATOM 2614 C CA . HIS A 1 337 ? 5.169 10.142 -32.817 1.00 92.38 337 HIS A CA 1
ATOM 2615 C C . HIS A 1 337 ? 5.733 9.777 -34.195 1.00 92.38 337 HIS A C 1
ATOM 2617 O O . HIS A 1 337 ? 5.247 8.859 -34.848 1.00 92.38 337 HIS A O 1
ATOM 2623 N N . VAL A 1 338 ? 6.769 10.503 -34.633 1.00 91.25 338 VAL A N 1
ATOM 2624 C CA . VAL A 1 338 ? 7.418 10.303 -35.946 1.00 91.25 338 VAL A CA 1
ATOM 2625 C C . VAL A 1 338 ? 8.418 9.145 -35.917 1.00 91.25 338 VAL A C 1
ATOM 2627 O O . VAL A 1 338 ? 8.629 8.484 -36.930 1.00 91.25 338 VAL A O 1
ATOM 2630 N N . LEU A 1 339 ? 9.059 8.908 -34.770 1.00 93.19 339 LEU A N 1
ATOM 2631 C CA . LEU A 1 339 ? 10.056 7.856 -34.605 1.00 93.19 339 LEU A CA 1
ATOM 2632 C C . LEU A 1 339 ? 9.527 6.761 -33.668 1.00 93.19 339 LEU A C 1
ATOM 2634 O O . LEU A 1 339 ? 8.791 7.058 -32.730 1.00 93.19 339 LEU A O 1
ATOM 2638 N N . PRO A 1 340 ? 9.907 5.496 -33.895 1.00 94.38 340 PRO A N 1
ATOM 2639 C CA . PRO A 1 340 ? 9.600 4.422 -32.961 1.00 94.38 340 PRO A CA 1
ATOM 2640 C C . PRO A 1 340 ? 10.412 4.587 -31.666 1.00 94.38 340 PRO A C 1
ATOM 2642 O O . PRO A 1 340 ? 11.554 5.064 -31.689 1.00 94.38 340 PRO A O 1
ATOM 2645 N N . ILE A 1 341 ? 9.842 4.172 -30.532 1.00 95.06 341 ILE A N 1
ATOM 2646 C CA . ILE A 1 341 ? 10.473 4.303 -29.207 1.00 95.06 341 ILE A CA 1
ATOM 2647 C C . ILE A 1 341 ? 11.795 3.524 -29.127 1.00 95.06 341 ILE A C 1
ATOM 2649 O O . ILE A 1 341 ? 12.762 3.969 -28.504 1.00 95.06 341 ILE A O 1
ATOM 2653 N N . GLU A 1 342 ? 11.879 2.414 -29.856 1.00 94.88 342 GLU A N 1
ATOM 2654 C CA . GLU A 1 342 ? 13.044 1.545 -29.983 1.00 94.88 342 GLU A CA 1
ATOM 2655 C C . GLU A 1 342 ? 14.252 2.294 -30.551 1.00 94.88 342 GLU A C 1
ATOM 2657 O O . GLU A 1 342 ? 15.384 2.037 -30.142 1.00 94.88 342 GLU A O 1
ATOM 2662 N N . LYS A 1 343 ? 14.036 3.279 -31.437 1.00 95.00 343 LYS A N 1
ATOM 2663 C CA . LYS A 1 343 ? 15.126 4.099 -31.983 1.00 95.00 343 LYS A CA 1
ATOM 2664 C C . LYS A 1 343 ? 15.776 4.953 -30.898 1.00 95.00 343 LYS A C 1
ATOM 2666 O O . LYS A 1 343 ? 16.994 5.113 -30.901 1.00 95.00 343 LYS A O 1
ATOM 2671 N N . HIS A 1 344 ? 14.990 5.471 -29.955 1.00 95.88 344 HIS A N 1
ATOM 2672 C CA . HIS A 1 344 ? 15.516 6.233 -28.824 1.00 95.88 344 HIS A CA 1
ATOM 2673 C C . HIS A 1 344 ? 16.282 5.340 -27.843 1.00 95.88 344 HIS A C 1
ATOM 2675 O O . HIS A 1 344 ? 17.356 5.734 -27.386 1.00 95.88 344 HIS A O 1
ATOM 2681 N N . ILE A 1 345 ? 15.774 4.132 -27.575 1.00 96.19 345 ILE A N 1
ATOM 2682 C CA . ILE A 1 345 ? 16.443 3.144 -26.717 1.00 96.19 345 ILE A CA 1
ATOM 2683 C C . ILE A 1 345 ? 17.774 2.708 -27.337 1.00 96.19 345 ILE A C 1
ATOM 2685 O O . ILE A 1 345 ? 18.820 2.826 -26.701 1.00 96.19 345 ILE A O 1
ATOM 2689 N N . SER A 1 346 ? 17.757 2.298 -28.607 1.00 94.56 346 SER A N 1
ATOM 2690 C CA . SER A 1 346 ? 18.960 1.882 -29.331 1.00 94.56 346 SER A CA 1
ATOM 2691 C C . SER A 1 346 ? 19.999 2.998 -29.408 1.00 94.56 346 SER A C 1
ATOM 2693 O O . SER A 1 346 ? 21.186 2.743 -29.215 1.00 94.56 346 SER A O 1
ATOM 2695 N N . ASN A 1 347 ? 19.574 4.236 -29.678 1.00 93.94 347 ASN A N 1
ATOM 2696 C CA . ASN A 1 347 ? 20.497 5.363 -29.752 1.00 93.94 347 ASN A CA 1
ATOM 2697 C C . ASN A 1 347 ? 21.154 5.648 -28.396 1.00 93.94 347 ASN A C 1
ATOM 2699 O O . ASN A 1 347 ? 22.357 5.881 -28.347 1.00 93.94 347 ASN A O 1
ATOM 2703 N N . PHE A 1 348 ? 20.387 5.603 -27.303 1.00 94.31 348 PHE A N 1
ATOM 2704 C CA . PHE A 1 348 ? 20.925 5.828 -25.963 1.00 94.31 348 PHE A CA 1
ATOM 2705 C C . PHE A 1 348 ? 21.938 4.758 -25.545 1.00 94.31 348 PHE A C 1
ATOM 2707 O O . PHE A 1 348 ? 22.944 5.079 -24.924 1.00 94.31 348 PHE A O 1
ATOM 2714 N N . MET A 1 349 ? 21.695 3.500 -25.915 1.00 92.25 349 MET A N 1
ATOM 2715 C CA . MET A 1 349 ? 22.559 2.389 -25.517 1.00 92.25 349 MET A CA 1
ATOM 2716 C C . MET A 1 349 ? 23.838 2.267 -26.352 1.00 92.25 349 MET A C 1
ATOM 2718 O O . MET A 1 349 ? 24.865 1.872 -25.807 1.00 92.25 349 MET A O 1
ATOM 2722 N N . PHE A 1 350 ? 23.794 2.599 -27.648 1.00 89.81 350 PHE A N 1
ATOM 2723 C CA . PHE A 1 350 ? 24.917 2.332 -28.560 1.00 89.81 350 PHE A CA 1
ATOM 2724 C C . PHE A 1 350 ? 25.592 3.566 -29.155 1.00 89.81 350 PHE A C 1
ATOM 2726 O O . PHE A 1 350 ? 26.756 3.479 -29.531 1.00 89.81 350 PHE A O 1
ATOM 2733 N N . ASN A 1 351 ? 24.895 4.700 -29.250 1.00 87.88 351 ASN A N 1
ATOM 2734 C CA . ASN A 1 351 ? 25.405 5.873 -29.969 1.00 87.88 351 ASN A CA 1
ATOM 2735 C C . ASN A 1 351 ? 25.711 7.061 -29.056 1.00 87.88 351 ASN A C 1
ATOM 2737 O O . ASN A 1 351 ? 26.356 8.011 -29.495 1.00 87.88 351 ASN A O 1
ATOM 2741 N N . VAL A 1 352 ? 25.224 7.056 -27.812 1.00 88.38 352 VAL A N 1
ATOM 2742 C CA . VAL A 1 352 ? 25.572 8.103 -26.850 1.00 88.38 352 VAL A CA 1
ATOM 2743 C C . VAL A 1 352 ? 27.009 7.862 -26.388 1.00 88.38 352 VAL A C 1
ATOM 2745 O O . VAL A 1 352 ? 27.284 6.803 -25.821 1.00 88.38 352 VAL A O 1
ATOM 2748 N N . PRO A 1 353 ? 27.931 8.811 -26.633 1.00 84.44 353 PRO A N 1
ATOM 2749 C CA . PRO A 1 353 ? 29.315 8.653 -26.226 1.00 84.44 353 PRO A CA 1
ATOM 2750 C C . PRO A 1 353 ? 29.416 8.640 -24.703 1.00 84.44 353 PRO A C 1
ATOM 2752 O O . PRO A 1 353 ? 28.658 9.318 -24.002 1.00 84.44 353 PRO A O 1
ATOM 2755 N N . PHE A 1 354 ? 30.386 7.885 -24.197 1.00 85.44 354 PHE A N 1
ATOM 2756 C CA . PHE A 1 354 ? 30.713 7.914 -22.782 1.00 85.44 354 PHE A CA 1
ATOM 2757 C C . PHE A 1 354 ? 31.176 9.329 -22.389 1.00 85.44 354 PHE A C 1
ATOM 2759 O O . PHE A 1 354 ? 31.954 9.928 -23.139 1.00 85.44 354 PHE A O 1
ATOM 2766 N N . PRO A 1 355 ? 30.700 9.892 -21.262 1.00 81.44 355 PRO A N 1
ATOM 2767 C CA . PRO A 1 355 ? 31.108 11.227 -20.845 1.00 81.44 355 PRO A CA 1
ATOM 2768 C C . PRO A 1 355 ? 32.622 11.268 -20.618 1.00 81.44 355 PRO A C 1
ATOM 2770 O O . PRO A 1 355 ? 33.177 10.439 -19.898 1.00 81.44 355 PRO A O 1
ATOM 2773 N N . SER A 1 356 ? 33.289 12.230 -21.251 1.00 73.19 356 SER A N 1
ATOM 2774 C CA . SER A 1 356 ? 34.697 12.524 -20.992 1.00 73.19 356 SER A CA 1
ATOM 2775 C C . SER A 1 356 ? 34.874 13.128 -19.583 1.00 73.19 356 SER A C 1
ATOM 2777 O O . SER A 1 356 ? 33.967 13.847 -19.155 1.00 73.19 356 SER A O 1
ATOM 2779 N N . PRO A 1 357 ? 35.989 12.830 -18.880 1.00 66.69 357 PRO A N 1
ATOM 2780 C CA . PRO A 1 357 ? 36.248 13.264 -17.500 1.00 66.69 357 PRO A CA 1
ATOM 2781 C C . PRO A 1 357 ? 36.172 14.771 -17.251 1.00 66.69 357 PRO A C 1
ATOM 2783 O O . PRO A 1 357 ? 36.525 15.544 -18.174 1.00 66.69 357 PRO A O 1
#